Protein AF-0000000079065855 (afdb_homodimer)

Organism: Streptomyces microflavus (NCBI:txid1919)

Radius of gyration: 21.63 Å; Cα contacts (8 Å, |Δi|>4): 528; chains: 2; bounding box: 33×64×53 Å

Secondary structure (DSSP, 8-state):
-PEE--GGGGTTSEEE-TT--EEEEEEEEEEETTTTEEEEEEEEEEETTEEEEEEEE-TT-EE-SSEEE-SS-HHHHHTS-EE-TT----GGGHHHHHHHTT------TT---SEEE-/-PEE--GGGGTTSEEE-TT--EEEEEEEEEEETTTTEEEEEEEEEEETTEEEEEEEE-TT-EE-SSEEE-SS-HHHHHTS-EE-TT----GGGHHHHHHHTT------TT---SEEE-

Foldseek 3Di:
DDDDDDPVVQFQFFEAEPVRHTLAGWHWFKAFPVVRHTFKTWGWDDDPVDTWTWIDGLVPWDDDPRYIYGHDHSVLRNPADIDHPPDDDDQVCVVVRCVSVVHDDDQDPVNDRRIDID/DDDDDDPVVQFQFFEAEPVRHTLAGWHWFKAFPVVRHTFKTWGWDDDPVDTWTWIAGLVPWDDDPRYIYGHDHSVLRVPADIDHPPDDDDQVCVVVRCVSVVHDDDQDPVNDRRIDID

Nearest PDB structures (foldseek):
  7vrj-assembly1_H  TM=6.748E-01  e=2.152E-04  Allochromatium tepidum
  3htr-assembly1_B  TM=7.205E-01  e=7.292E-04  Rhodopseudomonas palustris
  8onw-assembly2_C  TM=7.284E-01  e=6.861E-04  Archaeoglobus fulgidus
  3htr-assembly1_A  TM=6.948E-01  e=6.454E-04  Rhodopseudomonas palustris
  8onw-assembly2_B  TM=7.562E-01  e=9.895E-04  Archaeoglobus fulgidus

Structure (mmCIF, N/CA/C/O backbone):
data_AF-0000000079065855-model_v1
#
loop_
_entity.id
_entity.type
_entity.pdbx_description
1 polymer 'PRC-barrel domain-containing protein'
#
loop_
_atom_site.group_PDB
_atom_site.id
_atom_site.type_symbol
_atom_site.label_atom_id
_atom_site.label_alt_id
_atom_site.label_comp_id
_atom_site.label_asym_id
_atom_site.label_entity_id
_atom_site.label_seq_id
_atom_site.pdbx_PDB_ins_code
_atom_site.Cartn_x
_atom_site.Cartn_y
_atom_site.Cartn_z
_atom_site.occupancy
_atom_site.B_iso_or_equiv
_atom_site.auth_seq_id
_atom_site.auth_comp_id
_atom_site.auth_asym_id
_atom_site.auth_atom_id
_atom_site.pdbx_PDB_model_num
ATOM 1 N N . MET A 1 1 ? 2.889 11.039 -6.297 1 76.5 1 MET A N 1
ATOM 2 C CA . MET A 1 1 ? 2.152 9.797 -6.094 1 76.5 1 MET A CA 1
ATOM 3 C C . MET A 1 1 ? 2.787 8.969 -4.98 1 76.5 1 MET A C 1
ATOM 5 O O . MET A 1 1 ? 4.004 9 -4.793 1 76.5 1 MET A O 1
ATOM 9 N N . ILE A 1 2 ? 1.95 8.453 -3.922 1 88.62 2 ILE A N 1
ATOM 10 C CA . ILE A 1 2 ? 2.393 7.594 -2.828 1 88.62 2 ILE A CA 1
ATOM 11 C C . ILE A 1 2 ? 2.67 6.188 -3.354 1 88.62 2 ILE A C 1
ATOM 13 O O . ILE A 1 2 ? 1.854 5.621 -4.086 1 88.62 2 ILE A O 1
ATOM 17 N N . GLU A 1 3 ? 3.848 5.734 -3.07 1 93.75 3 GLU A N 1
ATOM 18 C CA . GLU A 1 3 ? 4.273 4.434 -3.572 1 93.75 3 GLU A CA 1
ATOM 19 C C . GLU A 1 3 ? 3.936 3.322 -2.582 1 93.75 3 GLU A C 1
ATOM 21 O O . GLU A 1 3 ? 3.746 3.582 -1.392 1 93.75 3 GLU A O 1
ATOM 26 N N . SER A 1 4 ? 3.867 2.182 -3.109 1 96.19 4 SER A N 1
ATOM 27 C CA . SER A 1 4 ? 3.715 1.007 -2.258 1 96.19 4 SER A CA 1
ATOM 28 C C . SER A 1 4 ? 5.059 0.325 -2.012 1 96.19 4 SER A C 1
ATOM 30 O O . SER A 1 4 ? 5.934 0.332 -2.881 1 96.19 4 SER A O 1
ATOM 32 N N . ALA A 1 5 ? 5.18 -0.215 -0.79 1 97.12 5 ALA A N 1
ATOM 33 C CA . ALA A 1 5 ? 6.309 -1.095 -0.504 1 97.12 5 ALA A CA 1
ATOM 34 C C . ALA A 1 5 ? 6.211 -2.393 -1.302 1 97.12 5 ALA A C 1
ATOM 36 O O . ALA A 1 5 ? 5.301 -2.559 -2.117 1 97.12 5 ALA A O 1
ATOM 37 N N . ASP A 1 6 ? 7.273 -3.266 -1.154 1 96.25 6 ASP A N 1
ATOM 38 C CA . ASP A 1 6 ? 7.301 -4.562 -1.826 1 96.25 6 ASP A CA 1
ATOM 39 C C . ASP A 1 6 ? 6.051 -5.375 -1.497 1 96.25 6 ASP A C 1
ATOM 41 O O . ASP A 1 6 ? 5.711 -5.559 -0.326 1 96.25 6 ASP A O 1
ATOM 45 N N . ILE A 1 7 ? 5.391 -5.848 -2.537 1 97.69 7 ILE A N 1
ATOM 46 C CA . ILE A 1 7 ? 4.121 -6.559 -2.414 1 97.69 7 ILE A CA 1
ATOM 47 C C . ILE A 1 7 ? 4.293 -7.762 -1.491 1 97.69 7 ILE A C 1
ATOM 49 O O . ILE A 1 7 ? 3.322 -8.242 -0.899 1 97.69 7 ILE A O 1
ATOM 53 N N . ARG A 1 8 ? 5.484 -8.32 -1.289 1 97.38 8 ARG A N 1
ATOM 54 C CA . ARG A 1 8 ? 5.746 -9.461 -0.426 1 97.38 8 ARG A CA 1
ATOM 55 C C . ARG A 1 8 ? 5.445 -9.133 1.031 1 97.38 8 ARG A C 1
ATOM 57 O O . ARG A 1 8 ? 5.215 -10.031 1.844 1 97.38 8 ARG A O 1
ATOM 64 N N . GLU A 1 9 ? 5.434 -7.859 1.35 1 98 9 GLU A N 1
ATOM 65 C CA . GLU A 1 9 ? 5.102 -7.441 2.709 1 98 9 GLU A CA 1
ATOM 66 C C . GLU A 1 9 ? 3.635 -7.711 3.029 1 98 9 GLU A C 1
ATOM 68 O O . GLU A 1 9 ? 3.232 -7.688 4.195 1 98 9 GLU A O 1
ATOM 73 N N . TRP A 1 10 ? 2.83 -7.984 2.035 1 98.5 10 TRP A N 1
ATOM 74 C CA . TRP A 1 10 ? 1.407 -8.234 2.24 1 98.5 10 TRP A CA 1
ATOM 75 C C . TRP A 1 10 ? 1.136 -9.734 2.393 1 98.5 10 TRP A C 1
ATOM 77 O O . TRP A 1 10 ? -0.019 -10.164 2.377 1 98.5 10 TRP A O 1
ATOM 87 N N . ARG A 1 11 ? 2.189 -10.562 2.516 1 98.19 11 ARG A N 1
ATOM 88 C CA . ARG A 1 11 ? 1.967 -11.992 2.736 1 98.19 11 ARG A CA 1
ATOM 89 C C . ARG A 1 11 ? 0.971 -12.219 3.869 1 98.19 11 ARG A C 1
ATOM 91 O O . ARG A 1 11 ? 1.028 -11.547 4.898 1 98.19 11 ARG A O 1
ATOM 98 N N . THR A 1 12 ? 0.046 -13.141 3.631 1 98.06 12 THR A N 1
ATOM 99 C CA . THR A 1 12 ? -0.985 -13.602 4.555 1 98.06 12 THR A CA 1
ATOM 100 C C . THR A 1 12 ? -2.17 -12.641 4.566 1 98.06 12 THR A C 1
ATOM 102 O O . THR A 1 12 ? -3.213 -12.938 5.152 1 98.06 12 THR A O 1
ATOM 105 N N . ARG A 1 13 ? -2.086 -11.406 3.939 1 98.62 13 ARG A N 1
ATOM 106 C CA . ARG A 1 13 ? -3.217 -10.484 3.834 1 98.62 13 ARG A CA 1
ATOM 107 C C . ARG A 1 13 ? -4.227 -10.977 2.803 1 98.62 13 ARG A C 1
ATOM 109 O O . ARG A 1 13 ? -3.914 -11.844 1.985 1 98.62 13 ARG A O 1
ATOM 116 N N . ASP A 1 14 ? -5.406 -10.438 2.895 1 98.88 14 ASP A N 1
ATOM 117 C CA . ASP A 1 14 ? -6.484 -10.836 1.993 1 98.88 14 ASP A CA 1
ATOM 118 C C . ASP A 1 14 ? -6.191 -10.398 0.56 1 98.88 14 ASP A C 1
ATOM 120 O O . ASP A 1 14 ? -5.762 -9.266 0.325 1 98.88 14 ASP A O 1
ATOM 124 N N . VAL A 1 15 ? -6.367 -11.297 -0.323 1 98.94 15 VAL A N 1
ATOM 125 C CA . VAL A 1 15 ? -6.48 -10.961 -1.737 1 98.94 15 VAL A CA 1
ATOM 126 C C . VAL A 1 15 ? -7.957 -10.875 -2.131 1 98.94 15 VAL A C 1
ATOM 128 O O . VAL A 1 15 ? -8.734 -11.781 -1.832 1 98.94 15 VAL A O 1
ATOM 131 N N . VAL A 1 16 ? -8.344 -9.781 -2.752 1 98.94 16 VAL A N 1
ATOM 132 C CA . VAL A 1 16 ? -9.758 -9.57 -3.076 1 98.94 16 VAL A CA 1
ATOM 133 C C . VAL A 1 16 ? -9.898 -9.25 -4.562 1 98.94 16 VAL A C 1
ATOM 135 O O . VAL A 1 16 ? -8.953 -8.789 -5.199 1 98.94 16 VAL A O 1
ATOM 138 N N . ASP A 1 17 ? -11.016 -9.523 -5.062 1 98.88 17 ASP A N 1
ATOM 139 C CA . ASP A 1 17 ? -11.297 -9.211 -6.461 1 98.88 17 ASP A CA 1
ATOM 140 C C . ASP A 1 17 ? -11.797 -7.777 -6.613 1 98.88 17 ASP A C 1
ATOM 142 O O . ASP A 1 17 ? -11.836 -7.023 -5.641 1 98.88 17 ASP A O 1
ATOM 146 N N . PRO A 1 18 ? -12.125 -7.305 -7.82 1 98.56 18 PRO A N 1
ATOM 147 C CA . PRO A 1 18 ? -12.469 -5.898 -8.031 1 98.56 18 PRO A CA 1
ATOM 148 C C . PRO A 1 18 ? -13.695 -5.465 -7.242 1 98.56 18 PRO A C 1
ATOM 150 O O . PRO A 1 18 ? -13.836 -4.285 -6.902 1 98.56 18 PRO A O 1
ATOM 153 N N . ASP A 1 19 ? -14.531 -6.41 -6.855 1 98.31 19 ASP A N 1
ATOM 154 C CA . ASP A 1 19 ? -15.75 -6.102 -6.113 1 98.31 19 ASP A CA 1
ATOM 155 C C . ASP A 1 19 ? -15.516 -6.211 -4.609 1 98.31 19 ASP A C 1
ATOM 157 O O . ASP A 1 19 ? -16.453 -6.062 -3.818 1 98.31 19 ASP A O 1
ATOM 161 N N . GLY A 1 20 ? -14.328 -6.461 -4.258 1 98.19 20 GLY A N 1
ATOM 162 C CA . GLY A 1 20 ? -13.992 -6.551 -2.844 1 98.19 20 GLY A CA 1
ATOM 163 C C . GLY A 1 20 ? -14.281 -7.918 -2.25 1 98.19 20 GLY A C 1
ATOM 164 O O . GLY A 1 20 ? -14.203 -8.102 -1.033 1 98.19 20 GLY A O 1
ATOM 165 N N . ARG A 1 21 ? -14.648 -8.891 -3.084 1 98.75 21 ARG A N 1
ATOM 166 C CA . ARG A 1 21 ? -14.891 -10.25 -2.602 1 98.75 21 ARG A CA 1
ATOM 167 C C . ARG A 1 21 ? -13.578 -10.977 -2.352 1 98.75 21 ARG A C 1
ATOM 169 O O . ARG A 1 21 ? -12.703 -11 -3.217 1 98.75 21 ARG A O 1
ATOM 176 N N . ARG A 1 22 ? -13.516 -11.641 -1.194 1 98.81 22 ARG A N 1
ATOM 177 C CA . ARG A 1 22 ? -12.289 -12.312 -0.778 1 98.81 22 ARG A CA 1
ATOM 178 C C . ARG A 1 22 ? -12.047 -13.57 -1.607 1 98.81 22 ARG A C 1
ATOM 180 O O . ARG A 1 22 ? -12.914 -14.438 -1.701 1 98.81 22 ARG A O 1
ATOM 187 N N . ILE A 1 23 ? -10.875 -13.633 -2.203 1 98.88 23 ILE A N 1
ATOM 188 C CA . ILE A 1 23 ? -10.398 -14.828 -2.904 1 98.88 23 ILE A CA 1
ATOM 189 C C . ILE A 1 23 ? -9.688 -15.75 -1.924 1 98.88 23 ILE A C 1
ATOM 191 O O . ILE A 1 23 ? -9.938 -16.969 -1.911 1 98.88 23 ILE A O 1
ATOM 195 N N . GLY A 1 24 ? -8.836 -15.25 -1.148 1 98.81 24 GLY A N 1
ATOM 196 C CA . GLY A 1 24 ? -8.016 -15.953 -0.174 1 98.81 24 GLY A CA 1
ATOM 197 C C . GLY A 1 24 ? -6.91 -15.086 0.408 1 98.81 24 GLY A C 1
ATOM 198 O O . GLY A 1 24 ? -7.059 -13.859 0.499 1 98.81 24 GLY A O 1
ATOM 199 N N . SER A 1 25 ? -5.797 -15.727 0.848 1 98.62 25 SER A N 1
ATOM 200 C CA . SER A 1 25 ? -4.684 -14.984 1.434 1 98.62 25 SER A CA 1
ATOM 201 C C . SER A 1 25 ? -3.439 -15.062 0.555 1 98.62 25 SER A C 1
ATOM 203 O O . SER A 1 25 ? -3.148 -16.125 -0.019 1 98.62 25 SER A O 1
ATOM 205 N N . LEU A 1 26 ? -2.756 -13.953 0.506 1 98.75 26 LEU A N 1
ATOM 206 C CA . LEU A 1 26 ? -1.521 -13.922 -0.268 1 98.75 26 LEU A CA 1
ATOM 207 C C . LEU A 1 26 ? -0.496 -14.891 0.307 1 98.75 26 LEU A C 1
ATOM 209 O O . LEU A 1 26 ? -0.205 -14.859 1.505 1 98.75 26 LEU A O 1
ATOM 213 N N . GLU A 1 27 ? 0.025 -15.75 -0.524 1 98.31 27 GLU A N 1
ATOM 214 C CA . GLU A 1 27 ? 0.993 -16.734 -0.062 1 98.31 27 GLU A CA 1
ATOM 215 C C . GLU A 1 27 ? 2.391 -16.438 -0.591 1 98.31 27 GLU A C 1
ATOM 217 O O . GLU A 1 27 ? 3.342 -16.312 0.185 1 98.31 27 GLU A O 1
ATOM 222 N N . SER A 1 28 ? 2.574 -16.328 -1.897 1 98 28 SER A N 1
ATOM 223 C CA . SER A 1 28 ? 3.873 -16.078 -2.52 1 98 28 SER A CA 1
ATOM 224 C C . SER A 1 28 ? 3.746 -15.164 -3.727 1 98 28 SER A C 1
ATOM 226 O O . SER A 1 28 ? 2.645 -14.945 -4.238 1 98 28 SER A O 1
ATOM 228 N N . VAL A 1 29 ? 4.859 -14.555 -4.105 1 98.19 29 VAL A N 1
ATOM 229 C CA . VAL A 1 29 ? 4.941 -13.703 -5.285 1 98.19 29 VAL A CA 1
ATOM 230 C C . VAL A 1 29 ? 5.934 -14.297 -6.285 1 98.19 29 VAL A C 1
ATOM 232 O O . VAL A 1 29 ? 7.023 -14.727 -5.906 1 98.19 29 VAL A O 1
ATOM 235 N N . TYR A 1 30 ? 5.48 -14.461 -7.473 1 97.31 30 TYR A N 1
ATOM 236 C CA . TYR A 1 30 ? 6.34 -14.844 -8.586 1 97.31 30 TYR A CA 1
ATOM 237 C C . TYR A 1 30 ? 6.766 -13.625 -9.391 1 97.31 30 TYR A C 1
ATOM 239 O O . TYR A 1 30 ? 5.922 -12.828 -9.82 1 97.31 30 TYR A O 1
ATOM 247 N N . VAL A 1 31 ? 8.086 -13.523 -9.547 1 96.38 31 VAL A N 1
ATOM 248 C CA . VAL A 1 31 ? 8.602 -12.375 -10.289 1 96.38 31 VAL A CA 1
ATOM 249 C C . VAL A 1 31 ? 8.984 -12.82 -11.703 1 96.38 31 VAL A C 1
ATOM 251 O O . VAL A 1 31 ? 9.336 -13.977 -11.93 1 96.38 31 VAL A O 1
ATOM 254 N N . ASP A 1 32 ? 8.812 -11.906 -12.664 1 93.31 32 ASP A N 1
ATOM 255 C CA . ASP A 1 32 ? 9.383 -12.078 -14 1 93.31 32 ASP A CA 1
ATOM 256 C C . ASP A 1 32 ? 10.906 -12.008 -13.953 1 93.31 32 ASP A C 1
ATOM 258 O O . ASP A 1 32 ? 11.477 -10.984 -13.57 1 93.31 32 ASP A O 1
ATOM 262 N N . THR A 1 33 ? 11.539 -13.117 -14.32 1 90.62 33 THR A N 1
ATOM 263 C CA . THR A 1 33 ? 12.977 -13.219 -14.133 1 90.62 33 THR A CA 1
ATOM 264 C C . THR A 1 33 ? 13.711 -12.203 -15.016 1 90.62 33 THR A C 1
ATOM 266 O O . THR A 1 33 ? 14.844 -11.82 -14.711 1 90.62 33 THR A O 1
ATOM 269 N N . ALA A 1 34 ? 13.078 -11.719 -16.094 1 87.81 34 ALA A N 1
ATOM 270 C CA . ALA A 1 34 ? 13.703 -10.75 -17 1 87.81 34 ALA A CA 1
ATOM 271 C C . ALA A 1 34 ? 13.656 -9.344 -16.422 1 87.81 34 ALA A C 1
ATOM 273 O O . ALA A 1 34 ? 14.586 -8.555 -16.609 1 87.81 34 ALA A O 1
ATOM 274 N N . THR A 1 35 ? 12.586 -8.992 -15.727 1 90.12 35 THR A N 1
ATOM 275 C CA . THR A 1 35 ? 12.391 -7.621 -15.273 1 90.12 35 THR A CA 1
ATOM 276 C C . THR A 1 35 ? 12.539 -7.527 -13.75 1 90.12 35 THR A C 1
ATOM 278 O O . THR A 1 35 ? 12.688 -6.434 -13.203 1 90.12 35 THR A O 1
ATOM 281 N N . ASP A 1 36 ? 12.469 -8.688 -13.078 1 92.06 36 ASP A N 1
ATOM 282 C CA . ASP A 1 36 ? 12.492 -8.781 -11.625 1 92.06 36 ASP A CA 1
ATOM 283 C C . ASP A 1 36 ? 11.281 -8.078 -11.016 1 92.06 36 ASP A C 1
ATOM 285 O O . ASP A 1 36 ? 11.336 -7.617 -9.875 1 92.06 36 ASP A O 1
ATOM 289 N N . GLN A 1 37 ? 10.234 -7.902 -11.82 1 94.81 37 GLN A N 1
ATOM 290 C CA . GLN A 1 37 ? 8.984 -7.309 -11.359 1 94.81 37 GLN A CA 1
ATOM 291 C C . GLN A 1 37 ? 7.969 -8.383 -11 1 94.81 37 GLN A C 1
ATOM 293 O O . GLN A 1 37 ? 7.91 -9.438 -11.641 1 94.81 37 GLN A O 1
ATOM 298 N N . PRO A 1 38 ? 7.152 -8.109 -9.969 1 97.19 38 PRO A N 1
ATOM 299 C CA . PRO A 1 38 ? 6.086 -9.062 -9.641 1 97.19 38 PRO A CA 1
ATOM 300 C C . PRO A 1 38 ? 5.148 -9.328 -10.82 1 97.19 38 PRO A C 1
ATOM 302 O O . PRO A 1 38 ? 4.668 -8.383 -11.453 1 97.19 38 PRO A O 1
ATOM 305 N N . ALA A 1 39 ? 4.953 -10.555 -11.062 1 97 39 ALA A N 1
ATOM 306 C CA . ALA A 1 39 ? 4.109 -10.922 -12.195 1 97 39 ALA A CA 1
ATOM 307 C C . ALA A 1 39 ? 2.842 -11.633 -11.727 1 97 39 ALA A C 1
ATOM 309 O O . ALA A 1 39 ? 1.734 -11.258 -12.117 1 97 39 ALA A O 1
ATOM 310 N N . PHE A 1 40 ? 2.998 -12.625 -10.859 1 98.19 40 PHE A N 1
ATOM 311 C CA . PHE A 1 40 ? 1.878 -13.391 -10.328 1 98.19 40 PHE A CA 1
ATOM 312 C C . PHE A 1 40 ? 1.977 -13.508 -8.812 1 98.19 40 PHE A C 1
ATOM 314 O O . PHE A 1 40 ? 3.068 -13.414 -8.25 1 98.19 40 PHE A O 1
ATOM 321 N N . ALA A 1 41 ? 0.851 -13.727 -8.203 1 98.62 41 ALA A N 1
ATOM 322 C CA . ALA A 1 41 ? 0.776 -14.18 -6.816 1 98.62 41 ALA A CA 1
ATOM 323 C C . ALA A 1 41 ? 0.125 -15.555 -6.719 1 98.62 41 ALA A C 1
ATOM 325 O O . ALA A 1 41 ? -0.64 -15.953 -7.602 1 98.62 41 ALA A O 1
ATOM 326 N N . THR A 1 42 ? 0.479 -16.266 -5.719 1 98.69 42 THR A N 1
ATOM 327 C CA . THR A 1 42 ? -0.369 -17.359 -5.285 1 98.69 42 THR A CA 1
ATOM 328 C C . THR A 1 42 ? -1.219 -16.953 -4.086 1 98.69 42 THR A C 1
ATOM 330 O O . THR A 1 42 ? -0.749 -16.234 -3.201 1 98.69 42 THR A O 1
ATOM 333 N N . VAL A 1 43 ? -2.381 -17.469 -4.148 1 98.81 43 VAL A N 1
ATOM 334 C CA . VAL A 1 43 ? -3.385 -17.188 -3.125 1 98.81 43 VAL A CA 1
ATOM 335 C C . VAL A 1 43 ? -3.846 -18.5 -2.484 1 98.81 43 VAL A C 1
ATOM 337 O O . VAL A 1 43 ? -4.227 -19.438 -3.184 1 98.81 43 VAL A O 1
ATOM 340 N N . THR A 1 44 ? -3.791 -18.609 -1.207 1 98.56 44 THR A N 1
ATOM 341 C CA . THR A 1 44 ? -4.285 -19.781 -0.49 1 98.56 44 THR A CA 1
ATOM 342 C C . THR A 1 44 ? -5.809 -19.781 -0.448 1 98.56 44 THR A C 1
ATOM 344 O O . THR A 1 44 ? -6.422 -18.875 0.106 1 98.56 44 THR A O 1
ATOM 347 N N . VAL A 1 45 ? -6.344 -20.734 -1.062 1 98.5 45 VAL A N 1
ATOM 348 C CA . VAL A 1 45 ? -7.797 -20.875 -1.05 1 98.5 45 VAL A CA 1
ATOM 349 C C . VAL A 1 45 ? -8.172 -22.25 -0.482 1 98.5 45 VAL A C 1
ATOM 351 O O . VAL A 1 45 ? -7.422 -23.219 -0.635 1 98.5 45 VAL A O 1
ATOM 354 N N . GLY A 1 46 ? -9.398 -22.266 0.139 1 95.88 46 GLY A N 1
ATOM 355 C CA . GLY A 1 46 ? -9.891 -23.531 0.646 1 95.88 46 GLY A CA 1
ATOM 356 C C . GLY A 1 46 ? -9.977 -23.578 2.16 1 95.88 46 GLY A C 1
ATOM 357 O O . GLY A 1 46 ? -9.875 -22.547 2.826 1 95.88 46 GLY A O 1
ATOM 358 N N . LEU A 1 47 ? -10.211 -24.688 2.688 1 93.19 47 LEU A N 1
ATOM 359 C CA . LEU A 1 47 ? -10.344 -24.922 4.121 1 93.19 47 LEU A CA 1
ATOM 360 C C . LEU A 1 47 ? -8.977 -25.156 4.762 1 93.19 47 LEU A C 1
ATOM 362 O O . LEU A 1 47 ? -8.023 -25.547 4.078 1 93.19 47 LEU A O 1
ATOM 366 N N . PRO A 1 48 ? -8.867 -24.891 6.035 1 89.12 48 PRO A N 1
ATOM 367 C CA . PRO A 1 48 ? -7.59 -25.078 6.73 1 89.12 48 PRO A CA 1
ATOM 368 C C . PRO A 1 48 ? -7.008 -26.469 6.527 1 89.12 48 PRO A C 1
ATOM 370 O O . PRO A 1 48 ? -5.789 -26.625 6.395 1 89.12 48 PRO A O 1
ATOM 373 N N . THR A 1 49 ? -7.863 -27.438 6.375 1 91.12 49 THR A N 1
ATOM 374 C CA . THR A 1 49 ? -7.383 -28.812 6.254 1 91.12 49 THR A CA 1
ATOM 375 C C . THR A 1 49 ? -7.285 -29.219 4.789 1 91.12 49 THR A C 1
ATOM 377 O O . THR A 1 49 ? -6.699 -30.25 4.465 1 91.12 49 THR A O 1
ATOM 380 N N . ARG A 1 50 ? -7.859 -28.5 3.916 1 93.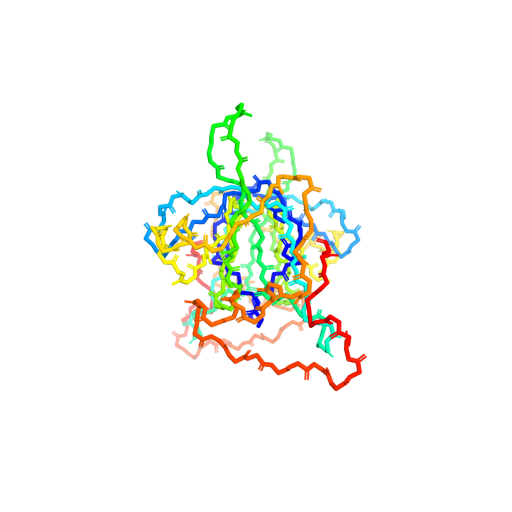69 50 ARG A N 1
ATOM 381 C CA . ARG A 1 50 ? -7.832 -28.75 2.48 1 93.69 50 ARG A CA 1
ATOM 382 C C . ARG A 1 50 ? -7.707 -27.438 1.698 1 93.69 50 ARG A C 1
ATOM 384 O O . ARG A 1 50 ? -8.711 -26.812 1.37 1 93.69 50 ARG A O 1
ATOM 391 N N . HIS A 1 51 ? -6.477 -27.062 1.442 1 96.06 51 HIS A N 1
ATOM 392 C CA . HIS A 1 51 ? -6.262 -25.797 0.739 1 96.06 51 HIS A CA 1
ATOM 393 C C . HIS A 1 51 ? -5.281 -25.969 -0.417 1 96.06 51 HIS A C 1
ATOM 395 O O . HIS A 1 51 ? -4.586 -26.984 -0.499 1 96.06 51 HIS A O 1
ATOM 401 N N . ARG A 1 52 ? -5.43 -25.125 -1.316 1 97.75 52 ARG A N 1
ATOM 402 C CA . ARG A 1 52 ? -4.574 -25.062 -2.496 1 97.75 52 ARG A CA 1
ATOM 403 C C . ARG A 1 52 ? -4.129 -23.641 -2.783 1 97.75 52 ARG A C 1
ATOM 405 O O . ARG A 1 52 ? -4.648 -22.688 -2.189 1 97.75 52 ARG A O 1
ATOM 412 N N . LEU A 1 53 ? -3.119 -23.578 -3.639 1 98.38 53 LEU A N 1
ATOM 413 C CA . LEU A 1 53 ? -2.645 -22.281 -4.098 1 98.38 53 LEU A CA 1
ATOM 414 C C . LEU A 1 53 ? -3.113 -22 -5.523 1 98.38 53 LEU A C 1
ATOM 416 O O . LEU A 1 53 ? -2.84 -22.797 -6.434 1 98.38 53 LEU A O 1
ATOM 420 N N . VAL A 1 54 ? -3.848 -20.906 -5.66 1 98.69 54 VAL A N 1
ATOM 421 C CA . VAL A 1 54 ? -4.262 -20.484 -6.992 1 98.69 54 VAL A CA 1
ATOM 422 C C . VAL A 1 54 ? -3.457 -19.266 -7.422 1 98.69 54 VAL A C 1
ATOM 424 O O . VAL A 1 54 ? -3.018 -18.469 -6.578 1 98.69 54 VAL A O 1
ATOM 427 N N . PHE A 1 55 ? -3.307 -19.188 -8.75 1 98.75 55 PHE A N 1
ATOM 428 C CA . PHE A 1 55 ? -2.498 -18.094 -9.297 1 98.75 55 PHE A CA 1
ATOM 429 C C . PHE A 1 55 ? -3.377 -16.922 -9.711 1 98.75 55 PHE A C 1
ATOM 431 O O . PHE A 1 55 ? -4.48 -17.125 -10.227 1 98.75 55 PHE A O 1
ATOM 438 N N . VAL A 1 56 ? -2.838 -15.734 -9.555 1 98.81 56 VAL A N 1
ATOM 439 C CA . VAL A 1 56 ? -3.508 -14.547 -10.07 1 98.81 56 VAL A CA 1
ATOM 440 C C . VAL A 1 56 ? -2.471 -13.539 -10.555 1 98.81 56 VAL A C 1
ATOM 442 O O . VAL A 1 56 ? -1.467 -13.297 -9.875 1 98.81 56 VAL A O 1
ATOM 445 N N . PRO A 1 57 ? -2.652 -12.93 -11.758 1 98.44 57 PRO A N 1
ATOM 446 C CA . PRO A 1 57 ? -1.755 -11.867 -12.203 1 98.44 57 PRO A CA 1
ATOM 447 C C . PRO A 1 57 ? -1.774 -10.648 -11.281 1 98.44 57 PRO A C 1
ATOM 449 O O . PRO A 1 57 ? -2.824 -10.297 -10.742 1 98.44 57 PRO A O 1
ATOM 452 N N . LEU A 1 58 ? -0.643 -10.023 -11.18 1 98.31 58 LEU A N 1
ATOM 453 C CA . LEU A 1 58 ? -0.528 -8.867 -10.305 1 98.31 58 LEU A CA 1
ATOM 454 C C . LEU A 1 58 ? -0.591 -7.57 -11.109 1 98.31 58 LEU A C 1
ATOM 456 O O . LEU A 1 58 ? -0.557 -6.477 -10.531 1 98.31 58 LEU A O 1
ATOM 460 N N . ALA A 1 59 ? -0.683 -7.766 -12.438 1 95.94 59 ALA A N 1
ATOM 461 C CA . ALA A 1 59 ? -0.908 -6.574 -13.25 1 95.94 59 ALA A CA 1
ATOM 462 C C . ALA A 1 59 ? -2.135 -5.809 -12.773 1 95.94 59 ALA A C 1
ATOM 464 O O . ALA A 1 59 ? -3.191 -6.398 -12.531 1 95.94 59 ALA A O 1
ATOM 465 N N . GLU A 1 60 ? -2.045 -4.516 -12.492 1 96.44 60 GLU A N 1
ATOM 466 C CA . GLU A 1 60 ? -3.119 -3.605 -12.109 1 96.44 60 GLU A CA 1
ATOM 467 C C . GLU A 1 60 ? -3.57 -3.857 -10.672 1 96.44 60 GLU A C 1
ATOM 469 O O . GLU A 1 60 ? -4.684 -3.486 -10.289 1 96.44 60 GLU A O 1
ATOM 474 N N . ALA A 1 61 ? -2.807 -4.559 -9.945 1 97.94 61 ALA A N 1
ATOM 475 C CA . ALA A 1 61 ? -3.145 -4.762 -8.539 1 97.94 61 ALA A CA 1
ATOM 476 C C . ALA A 1 61 ? -3.049 -3.457 -7.758 1 97.94 61 ALA A C 1
ATOM 478 O O . ALA A 1 61 ? -2.205 -2.607 -8.055 1 97.94 61 ALA A O 1
ATOM 479 N N . VAL A 1 62 ? -3.867 -3.285 -6.742 1 98.19 62 VAL A N 1
ATOM 480 C CA . VAL A 1 62 ? -3.885 -2.17 -5.801 1 98.19 62 VAL A CA 1
ATOM 481 C C . VAL A 1 62 ? -3.766 -2.697 -4.371 1 98.19 62 VAL A C 1
ATOM 483 O O . VAL A 1 62 ? -4.48 -3.627 -3.984 1 98.19 62 VAL A O 1
ATOM 486 N N . VAL A 1 63 ? -2.842 -2.113 -3.596 1 98.38 63 VAL A N 1
ATOM 487 C CA . VAL A 1 63 ? -2.691 -2.588 -2.225 1 98.38 63 VAL A CA 1
ATOM 488 C C . VAL A 1 63 ? -3.301 -1.577 -1.256 1 98.38 63 VAL A C 1
ATOM 490 O O . VAL A 1 63 ? -3.17 -0.366 -1.449 1 98.38 63 VAL A O 1
ATOM 493 N N . GLY A 1 64 ? -4.062 -2.027 -0.371 1 98.44 64 GLY A N 1
ATOM 494 C CA . GLY A 1 64 ? -4.434 -1.33 0.851 1 98.44 64 GLY A CA 1
ATOM 495 C C . GLY A 1 64 ? -3.752 -1.89 2.086 1 98.44 64 GLY A C 1
ATOM 496 O O . GLY A 1 64 ? -2.934 -2.807 1.989 1 98.44 64 GLY A O 1
ATOM 497 N N . PRO A 1 65 ? -4.07 -1.33 3.254 1 98.06 65 PRO A N 1
ATOM 498 C CA . PRO A 1 65 ? -3.385 -1.801 4.457 1 98.06 65 PRO A CA 1
ATOM 499 C C . PRO A 1 65 ? -3.631 -3.281 4.738 1 98.06 65 PRO A C 1
ATOM 501 O O . PRO A 1 65 ? -2.719 -3.994 5.164 1 98.06 65 PRO A O 1
ATOM 504 N N . ASP A 1 66 ? -4.875 -3.756 4.379 1 98.19 66 ASP A N 1
ATOM 505 C CA . ASP A 1 66 ? -5.23 -5.098 4.836 1 98.19 66 ASP A CA 1
ATOM 506 C C . ASP A 1 66 ? -5.531 -6.02 3.658 1 98.19 66 ASP A C 1
ATOM 508 O O . ASP A 1 66 ? -6.023 -7.133 3.846 1 98.19 66 ASP A O 1
ATOM 512 N N . TYR A 1 67 ? -5.23 -5.477 2.461 1 98.75 67 TYR A N 1
ATOM 513 C CA . TYR A 1 67 ? -5.641 -6.297 1.327 1 98.75 67 TYR A CA 1
ATOM 514 C C . TYR A 1 67 ? -4.77 -6.02 0.108 1 98.75 67 TYR A C 1
ATOM 516 O O . TYR A 1 67 ? -4.09 -4.992 0.045 1 98.75 67 TYR A O 1
ATOM 524 N N . VAL A 1 68 ? -4.762 -6.941 -0.808 1 98.88 68 VAL A N 1
ATOM 525 C CA . VAL A 1 68 ? -4.316 -6.812 -2.191 1 98.88 68 VAL A CA 1
ATOM 526 C C . VAL A 1 68 ? -5.5 -7 -3.137 1 98.88 68 VAL A C 1
ATOM 528 O O . VAL A 1 68 ? -6.078 -8.086 -3.209 1 98.88 68 VAL A O 1
ATOM 531 N N . LYS A 1 69 ? -5.871 -6 -3.855 1 98.88 69 LYS A N 1
ATOM 532 C CA . LYS A 1 69 ? -6.957 -6.082 -4.828 1 98.88 69 LYS A CA 1
ATOM 533 C C . LYS A 1 69 ? -6.418 -6.379 -6.227 1 98.88 69 LYS A C 1
ATOM 535 O O . LYS A 1 69 ? -5.559 -5.656 -6.734 1 98.88 69 LYS A O 1
ATOM 540 N N . VAL A 1 70 ? -6.887 -7.422 -6.793 1 98.81 70 VAL A N 1
ATOM 541 C CA . VAL A 1 70 ? -6.434 -7.816 -8.117 1 98.81 70 VAL A CA 1
ATOM 542 C C . VAL A 1 70 ? -7.516 -7.512 -9.148 1 98.81 70 VAL A C 1
ATOM 544 O O . VAL A 1 70 ? -8.656 -7.207 -8.789 1 98.81 70 VAL A O 1
ATOM 547 N N . ALA A 1 71 ? -7.184 -7.613 -10.398 1 98.25 71 ALA A N 1
ATOM 548 C CA . ALA A 1 71 ? -8.055 -7.156 -11.477 1 98.25 71 ALA A CA 1
ATOM 549 C C . ALA A 1 71 ? -8.984 -8.273 -11.945 1 98.25 71 ALA A C 1
ATOM 551 O O . ALA A 1 71 ? -9.883 -8.047 -12.758 1 98.25 71 ALA A O 1
ATOM 552 N N . HIS A 1 72 ? -8.797 -9.5 -11.422 1 98.62 72 HIS A N 1
ATOM 553 C CA . HIS A 1 72 ? -9.539 -10.664 -11.898 1 98.62 72 HIS A CA 1
ATOM 554 C C . HIS A 1 72 ? -10.617 -11.086 -10.906 1 98.62 72 HIS A C 1
ATOM 556 O O . HIS A 1 72 ? -10.398 -11.055 -9.695 1 98.62 72 HIS A O 1
ATOM 562 N N . ASP A 1 73 ? -11.664 -11.555 -11.461 1 98.44 73 ASP A N 1
ATOM 563 C CA . ASP A 1 73 ? -12.805 -11.992 -10.664 1 98.44 73 ASP A CA 1
ATOM 564 C C . ASP A 1 73 ? -12.445 -13.211 -9.812 1 98.44 73 ASP A C 1
ATOM 566 O O . ASP A 1 73 ? -11.711 -14.094 -10.266 1 98.44 73 ASP A O 1
ATOM 570 N N . ARG A 1 74 ? -13.062 -13.227 -8.641 1 98.69 74 ARG A N 1
ATOM 571 C CA . ARG A 1 74 ? -12.836 -14.297 -7.668 1 98.69 74 ARG A CA 1
ATOM 572 C C . ARG A 1 74 ? -13.039 -15.664 -8.305 1 98.69 74 ARG A C 1
ATOM 574 O O . ARG A 1 74 ? -12.195 -16.547 -8.164 1 98.69 74 ARG A O 1
ATOM 581 N N . ALA A 1 75 ? -14.148 -15.836 -9.016 1 98.62 75 ALA A N 1
ATOM 582 C CA . ALA A 1 75 ? -14.469 -17.125 -9.609 1 98.62 75 ALA A CA 1
ATOM 583 C C . ALA A 1 75 ? -13.414 -17.531 -10.641 1 98.62 75 ALA A C 1
ATOM 585 O O . ALA A 1 75 ? -12.977 -18.688 -10.664 1 98.62 75 ALA A O 1
ATOM 586 N N . LYS A 1 76 ? -13.055 -16.594 -11.422 1 98.56 76 LYS A N 1
ATOM 587 C CA . LYS A 1 76 ? -12.047 -16.875 -12.438 1 98.56 76 LYS A CA 1
ATOM 588 C C . LYS A 1 76 ? -10.734 -17.312 -11.805 1 98.56 76 LYS A C 1
ATOM 590 O O . LYS A 1 76 ? -10.07 -18.234 -12.289 1 98.56 76 LYS A O 1
ATOM 595 N N . VAL A 1 77 ? -10.336 -16.641 -10.766 1 98.81 77 VAL A N 1
ATOM 596 C CA . VAL A 1 77 ? -9.078 -16.938 -10.102 1 98.81 77 VAL A CA 1
ATOM 597 C C . VAL A 1 77 ? -9.156 -18.328 -9.461 1 98.81 77 VAL A C 1
ATOM 599 O O . VAL A 1 77 ? -8.25 -19.156 -9.633 1 98.81 77 VAL A O 1
ATOM 602 N N . LYS A 1 78 ? -10.227 -18.609 -8.789 1 98.56 78 LYS A N 1
ATOM 603 C CA . LYS A 1 78 ? -10.352 -19.859 -8.055 1 98.56 78 LYS A CA 1
ATOM 604 C C . LYS A 1 78 ? -10.453 -21.047 -9.008 1 98.56 78 LYS A C 1
ATOM 606 O O . LYS A 1 78 ? -10.039 -22.156 -8.672 1 98.56 78 LYS A O 1
ATOM 611 N N . ASP A 1 79 ? -10.93 -20.781 -10.25 1 97.94 79 ASP A N 1
ATOM 612 C CA . ASP A 1 79 ? -11.102 -21.844 -11.227 1 97.94 79 ASP A CA 1
ATOM 613 C C . ASP A 1 79 ? -9.852 -22.016 -12.094 1 97.94 79 ASP A C 1
ATOM 615 O O . ASP A 1 79 ? -9.82 -22.859 -12.992 1 97.94 79 ASP A O 1
ATOM 619 N N . GLY A 1 80 ? -8.922 -21.188 -11.766 1 97.75 80 GLY A N 1
ATOM 620 C CA . GLY A 1 80 ? -7.723 -21.156 -12.594 1 97.75 80 GLY A CA 1
ATOM 621 C C . GLY A 1 80 ? -6.668 -22.156 -12.156 1 97.75 80 GLY A C 1
ATOM 622 O O . GLY A 1 80 ? -6.926 -23 -11.305 1 97.75 80 GLY A O 1
ATOM 623 N N . PRO A 1 81 ? -5.477 -22.062 -12.797 1 97.88 81 PRO A N 1
ATOM 624 C CA . PRO A 1 81 ? -4.352 -22.938 -12.453 1 97.88 81 PRO A CA 1
ATOM 625 C C . PRO A 1 81 ? -4.016 -22.891 -10.961 1 97.88 81 PRO A C 1
ATOM 627 O O . PRO A 1 81 ? -4.086 -21.828 -10.336 1 97.88 81 PRO A O 1
ATOM 630 N N . SER A 1 82 ? -3.713 -24.047 -10.391 1 97.69 82 SER A N 1
ATOM 631 C CA . SER A 1 82 ? -3.416 -24.156 -8.969 1 97.69 82 SER A CA 1
ATOM 632 C C . SER A 1 82 ? -2.326 -25.188 -8.711 1 97.69 82 SER A C 1
ATOM 634 O O . SER A 1 82 ? -2.002 -25.984 -9.594 1 97.69 82 SER A O 1
ATOM 636 N N . ILE A 1 83 ? -1.72 -25.062 -7.625 1 97.56 83 ILE A N 1
ATOM 637 C CA . ILE A 1 83 ? -0.722 -26.016 -7.16 1 97.56 83 ILE A CA 1
ATOM 638 C C . ILE A 1 83 ? -0.958 -26.328 -5.684 1 97.56 83 ILE A C 1
ATOM 640 O O . ILE A 1 83 ? -1.747 -25.656 -5.016 1 97.56 83 ILE A O 1
ATOM 644 N N . GLY A 1 84 ? -0.355 -27.422 -5.246 1 96.25 84 GLY A N 1
ATOM 645 C CA . GLY A 1 84 ? -0.37 -27.719 -3.822 1 96.25 84 GLY A CA 1
ATOM 646 C C . GLY A 1 84 ? 0.432 -26.719 -3.002 1 96.25 84 GLY A C 1
ATOM 647 O O . GLY A 1 84 ? 1.308 -26.031 -3.533 1 96.25 84 GLY A O 1
ATOM 648 N N . THR A 1 85 ? 0.172 -26.703 -1.698 1 93.88 85 THR A N 1
ATOM 649 C CA . THR A 1 85 ? 0.775 -25.703 -0.813 1 93.88 85 THR A CA 1
ATOM 650 C C . THR A 1 85 ? 2.277 -25.938 -0.685 1 93.88 85 THR A C 1
ATOM 652 O O . THR A 1 85 ? 3.023 -25.031 -0.315 1 93.88 85 THR A O 1
ATOM 655 N N . ASP A 1 86 ? 2.723 -27.125 -1.001 1 93.19 86 ASP A N 1
ATOM 656 C CA . ASP A 1 86 ? 4.145 -27.438 -0.881 1 93.19 86 ASP A CA 1
ATOM 657 C C . ASP A 1 86 ? 4.82 -27.438 -2.25 1 93.19 86 ASP A C 1
ATOM 659 O O . ASP A 1 86 ? 6.016 -27.734 -2.355 1 93.19 86 ASP A O 1
ATOM 663 N N . ASP A 1 87 ? 4.086 -27.016 -3.229 1 94.56 87 ASP A N 1
ATOM 664 C CA . ASP A 1 87 ? 4.602 -27.141 -4.59 1 94.56 87 ASP A CA 1
ATOM 665 C C . ASP A 1 87 ? 5.121 -25.797 -5.102 1 94.56 87 ASP A C 1
ATOM 667 O O . ASP A 1 87 ? 4.852 -24.75 -4.508 1 94.56 87 ASP A O 1
ATOM 671 N N . VAL A 1 88 ? 5.945 -25.953 -6.152 1 93.69 88 VAL A N 1
ATOM 672 C CA . VAL A 1 88 ? 6.379 -24.812 -6.953 1 93.69 88 VAL A CA 1
ATOM 673 C C . VAL A 1 88 ? 5.879 -24.953 -8.391 1 93.69 88 VAL A C 1
ATOM 675 O O . VAL A 1 88 ? 5.75 -26.078 -8.891 1 93.69 88 VAL A O 1
ATOM 678 N N . LEU A 1 89 ? 5.594 -23.797 -9.016 1 94.94 89 LEU A N 1
ATOM 679 C CA . LEU A 1 89 ? 5.082 -23.844 -10.375 1 94.94 89 LEU A CA 1
ATOM 680 C C . LEU A 1 89 ? 6.086 -24.5 -11.312 1 94.94 89 LEU A C 1
ATOM 682 O O . LEU A 1 89 ? 7.176 -23.969 -11.539 1 94.94 89 LEU A O 1
ATOM 686 N N . PRO A 1 90 ? 5.699 -25.688 -11.867 1 90.31 90 PRO A N 1
ATOM 687 C CA . PRO A 1 90 ? 6.602 -26.266 -12.867 1 90.31 90 PRO A CA 1
ATOM 688 C C . PRO A 1 90 ? 6.773 -25.359 -14.094 1 90.31 90 PRO A C 1
ATOM 690 O O . PRO A 1 90 ? 5.809 -24.734 -14.539 1 90.31 90 PRO A O 1
ATOM 693 N N . ALA A 1 91 ? 7.965 -25.359 -14.555 1 88.94 91 ALA A N 1
ATOM 694 C CA . ALA A 1 91 ? 8.258 -24.562 -15.742 1 88.94 91 ALA A CA 1
ATOM 695 C C . ALA A 1 91 ? 7.328 -24.922 -16.891 1 88.94 91 ALA A C 1
ATOM 697 O O . ALA A 1 91 ? 6.898 -24.047 -17.656 1 88.94 91 ALA A O 1
ATOM 698 N N . GLU A 1 92 ? 7.043 -26.156 -17.016 1 89.5 92 GLU A N 1
ATOM 699 C CA . GLU A 1 92 ? 6.242 -26.656 -18.125 1 89.5 92 GLU A CA 1
ATOM 700 C C . GLU A 1 92 ? 4.797 -26.172 -18.031 1 89.5 92 GLU A C 1
ATOM 702 O O . GLU A 1 92 ? 4.062 -26.203 -19.016 1 89.5 92 GLU A O 1
ATOM 707 N N . ASP A 1 93 ? 4.406 -25.734 -16.828 1 93.06 93 ASP A N 1
ATOM 708 C CA . ASP A 1 93 ? 3.025 -25.312 -16.625 1 93.06 93 ASP A CA 1
ATOM 709 C C . ASP A 1 93 ? 2.877 -23.812 -16.844 1 93.06 93 ASP A C 1
ATOM 711 O O . ASP A 1 93 ? 1.759 -23.297 -16.906 1 93.06 93 ASP A O 1
ATOM 715 N N . GLU A 1 94 ? 3.969 -23.078 -16.984 1 94.75 94 GLU A N 1
ATOM 716 C CA . GLU A 1 94 ? 3.93 -21.625 -17.125 1 94.75 94 GLU A CA 1
ATOM 717 C C . GLU A 1 94 ? 3.1 -21.188 -18.328 1 94.75 94 GLU A C 1
ATOM 719 O O . GLU A 1 94 ? 2.227 -20.328 -18.219 1 94.75 94 GLU A O 1
ATOM 724 N N . PRO A 1 95 ? 3.355 -21.844 -19.516 1 93.5 95 PRO A N 1
ATOM 725 C CA . PRO A 1 95 ? 2.584 -21.391 -20.688 1 93.5 95 PRO A CA 1
ATOM 726 C C . PRO A 1 95 ? 1.076 -21.484 -20.469 1 93.5 95 PRO A C 1
ATOM 728 O O . PRO A 1 95 ? 0.337 -20.562 -20.844 1 93.5 95 PRO A O 1
ATOM 731 N N . ALA A 1 96 ? 0.611 -22.516 -19.844 1 95.31 96 ALA A N 1
ATOM 732 C CA . ALA A 1 96 ? -0.813 -22.703 -19.578 1 95.31 96 ALA A CA 1
ATOM 733 C C . ALA A 1 96 ? -1.333 -21.641 -18.609 1 95.31 96 ALA A C 1
ATOM 735 O O . ALA A 1 96 ? -2.465 -21.172 -18.75 1 95.31 96 ALA A O 1
ATOM 736 N N . LEU A 1 97 ? -0.521 -21.266 -17.656 1 97.31 97 LEU A N 1
ATOM 737 C CA . LEU A 1 97 ? -0.88 -20.219 -16.703 1 97.31 97 LEU A CA 1
ATOM 738 C C . LEU A 1 97 ? -1.083 -18.891 -17.406 1 97.31 97 LEU A C 1
ATOM 740 O O . LEU A 1 97 ? -2.102 -18.219 -17.203 1 97.31 97 LEU A O 1
ATOM 744 N N . PHE A 1 98 ? -0.152 -18.531 -18.281 1 97.06 98 PHE A N 1
ATOM 745 C CA . PHE A 1 98 ? -0.24 -17.281 -19.031 1 97.06 98 PHE A CA 1
ATOM 746 C C . PHE A 1 98 ? -1.444 -17.297 -19.969 1 97.06 98 PHE A C 1
ATOM 748 O O . PHE A 1 98 ? -2.188 -16.312 -20.047 1 97.06 98 PHE A O 1
ATOM 755 N N . ALA A 1 99 ? -1.656 -18.391 -20.625 1 96.88 99 ALA A N 1
ATOM 756 C CA . ALA A 1 99 ? -2.758 -18.531 -21.578 1 96.88 99 ALA A CA 1
ATOM 757 C C . ALA A 1 99 ? -4.105 -18.375 -20.875 1 96.88 99 ALA A C 1
ATOM 759 O O . ALA A 1 99 ? -5.008 -17.703 -21.391 1 96.88 99 ALA A O 1
ATOM 760 N N . TYR A 1 100 ? -4.203 -18.938 -19.703 1 98.38 100 TYR A N 1
ATOM 761 C CA . TYR A 1 100 ? -5.457 -18.891 -18.969 1 98.38 100 TYR A CA 1
ATOM 762 C C . TYR A 1 100 ? -5.879 -17.453 -18.703 1 98.38 100 TYR A C 1
ATOM 764 O O . TYR A 1 100 ? -7.066 -17.125 -18.766 1 98.38 100 TYR A O 1
ATOM 772 N N . PHE A 1 101 ? -4.867 -16.625 -18.391 1 98.06 101 PHE A N 1
ATOM 773 C CA . PHE A 1 101 ? -5.172 -15.234 -18.047 1 98.06 101 PHE A CA 1
ATOM 774 C C . PHE A 1 101 ? -5.012 -14.328 -19.266 1 98.06 101 PHE A C 1
ATOM 776 O O . PHE A 1 101 ? -5.035 -13.102 -19.141 1 98.06 101 PHE A O 1
ATOM 783 N N . GLY A 1 102 ? -4.758 -14.867 -20.422 1 97.12 102 GLY A N 1
ATOM 784 C CA . GLY A 1 102 ? -4.668 -14.102 -21.656 1 97.12 102 GLY A CA 1
ATOM 785 C C . GLY A 1 102 ? -3.418 -13.242 -21.75 1 97.12 102 GLY A C 1
ATOM 786 O O . GLY A 1 102 ? -3.451 -12.141 -22.297 1 97.12 102 GLY A O 1
ATOM 787 N N . LEU A 1 103 ? -2.416 -13.758 -21.172 1 95.81 103 LEU A N 1
ATOM 788 C CA . LEU A 1 103 ? -1.157 -13.023 -21.141 1 95.81 103 LEU A CA 1
ATOM 789 C C . LEU A 1 103 ? -0.148 -13.625 -22.109 1 95.81 103 LEU A C 1
ATOM 791 O O . LEU A 1 103 ? -0.138 -14.836 -22.328 1 95.81 103 LEU A O 1
ATOM 795 N N . PRO A 1 104 ? 0.654 -12.742 -22.641 1 91.62 104 PRO A N 1
ATOM 796 C CA . PRO A 1 104 ? 1.698 -13.289 -23.516 1 91.62 104 PRO A CA 1
ATOM 797 C C . PRO A 1 104 ? 2.754 -14.078 -22.75 1 91.62 104 PRO A C 1
ATOM 799 O O . PRO A 1 104 ? 3.092 -13.727 -21.609 1 91.62 104 PRO A O 1
ATOM 802 N N . TYR A 1 105 ? 3.115 -15.086 -23.328 1 89.44 105 TYR A N 1
ATOM 803 C CA . TYR A 1 105 ? 4.195 -15.906 -22.797 1 89.44 105 TYR A CA 1
ATOM 804 C C . TYR A 1 105 ? 5.328 -16.047 -23.812 1 89.44 105 TYR A C 1
ATOM 806 O O . TYR A 1 105 ? 5.113 -16.516 -24.922 1 89.44 105 TYR A O 1
ATOM 814 N N . LEU A 1 106 ? 6.484 -15.484 -23.375 1 81.19 106 LEU A N 1
ATOM 815 C CA . LEU A 1 106 ? 7.648 -15.609 -24.25 1 81.19 106 LEU A CA 1
ATOM 816 C C . LEU A 1 106 ? 8.711 -16.5 -23.625 1 81.19 106 LEU A C 1
ATOM 818 O O . LEU A 1 106 ? 9.523 -16.031 -22.828 1 81.19 106 LEU A O 1
ATOM 822 N N . PRO A 1 107 ? 8.648 -17.688 -23.953 1 76.31 107 PRO A N 1
ATOM 823 C CA . PRO A 1 107 ? 9.641 -18.594 -23.375 1 76.31 107 PRO A CA 1
ATOM 824 C C . PRO A 1 107 ? 11.078 -18.203 -23.703 1 76.31 107 PRO A C 1
ATOM 826 O O . PRO A 1 107 ? 11.352 -17.719 -24.812 1 76.31 107 PRO A O 1
ATOM 829 N N . PRO A 1 108 ? 11.789 -18.062 -22.594 1 72 108 PRO A N 1
ATOM 830 C CA . PRO A 1 108 ? 13.18 -17.766 -22.922 1 72 108 PRO A CA 1
ATOM 831 C C . PRO A 1 108 ? 13.844 -18.875 -23.75 1 72 108 PRO A C 1
ATOM 833 O O . PRO A 1 108 ? 13.523 -20.047 -23.562 1 72 108 PRO A O 1
ATOM 836 N N . ALA A 1 109 ? 14.625 -18.5 -24.719 1 67.69 109 ALA A N 1
ATOM 837 C CA . ALA A 1 109 ? 15.328 -19.406 -25.609 1 67.69 109 ALA A CA 1
ATOM 838 C C . ALA A 1 109 ? 16.203 -20.391 -24.844 1 67.69 109 ALA A C 1
ATOM 840 O O . ALA A 1 109 ? 16.375 -21.531 -25.25 1 67.69 109 ALA A O 1
ATOM 841 N N . ASP A 1 110 ? 16.641 -19.969 -23.688 1 70.19 110 ASP A N 1
ATOM 842 C CA . ASP A 1 110 ? 17.641 -20.781 -22.984 1 70.19 110 ASP A CA 1
ATOM 843 C C . ASP A 1 110 ? 16.969 -21.719 -21.984 1 70.19 110 ASP A C 1
ATOM 845 O O . ASP A 1 110 ? 17.641 -22.438 -21.234 1 70.19 110 ASP A O 1
ATOM 849 N N . GLY A 1 111 ? 15.742 -21.812 -22.109 1 68.81 111 GLY A N 1
ATOM 850 C CA . GLY A 1 111 ? 15.016 -22.719 -21.219 1 68.81 111 GLY A CA 1
ATOM 851 C C . GLY A 1 111 ? 14.867 -22.172 -19.812 1 68.81 111 GLY A C 1
ATOM 852 O O . GLY A 1 111 ? 14.469 -22.906 -18.906 1 68.81 111 GLY A O 1
ATOM 853 N N . VAL A 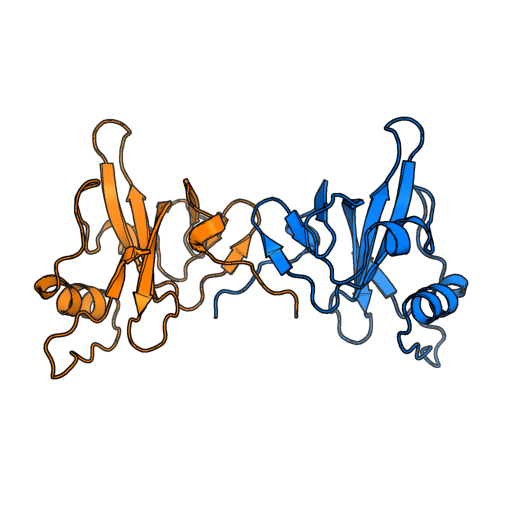1 112 ? 15.258 -20.922 -19.719 1 74.44 112 VAL A N 1
ATOM 854 C CA . VAL A 1 112 ? 15.195 -20.328 -18.391 1 74.44 112 VAL A CA 1
ATOM 855 C C . VAL A 1 112 ? 13.742 -20.047 -18.016 1 74.44 112 VAL A C 1
ATOM 857 O O . VAL A 1 112 ? 12.922 -19.719 -18.875 1 74.44 112 VAL A O 1
ATOM 860 N N . ARG A 1 113 ? 13.43 -20.344 -16.719 1 84.94 113 ARG A N 1
ATOM 861 C CA . ARG A 1 113 ? 12.102 -20.062 -16.188 1 84.94 113 ARG A CA 1
ATOM 862 C C . ARG A 1 113 ? 11.781 -18.578 -16.266 1 84.94 113 ARG A C 1
ATOM 864 O O . ARG A 1 113 ? 12.641 -17.734 -16.016 1 84.94 113 ARG A O 1
ATOM 871 N N . VAL A 1 114 ? 10.578 -18.344 -16.75 1 89.31 114 VAL A N 1
ATOM 872 C CA . VAL A 1 114 ? 10.102 -16.969 -16.859 1 89.31 114 VAL A CA 1
ATOM 873 C C . VAL A 1 114 ? 9.719 -16.438 -15.469 1 89.31 114 VAL A C 1
ATOM 875 O O . VAL A 1 114 ? 9.945 -15.266 -15.164 1 89.31 114 VAL A O 1
ATOM 878 N N . LEU A 1 115 ? 9.195 -17.344 -14.633 1 94 115 LEU A N 1
ATOM 879 C CA . LEU A 1 115 ? 8.711 -16.938 -13.312 1 94 115 LEU A CA 1
ATOM 880 C C . LEU A 1 115 ? 9.562 -17.578 -12.219 1 94 115 LEU A C 1
ATOM 882 O O . LEU A 1 115 ? 9.883 -18.766 -12.273 1 94 115 LEU A O 1
ATOM 886 N N . ALA A 1 116 ? 9.977 -16.766 -11.242 1 93.31 116 ALA A N 1
ATOM 887 C CA . ALA A 1 116 ? 10.695 -17.219 -10.055 1 93.31 116 ALA A CA 1
ATOM 888 C C . ALA A 1 116 ? 9.938 -16.859 -8.781 1 93.31 116 ALA A C 1
ATOM 89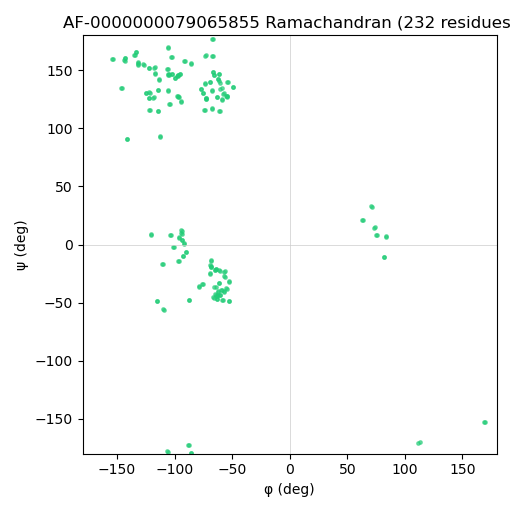0 O O . ALA A 1 116 ? 9.492 -15.727 -8.617 1 93.31 116 ALA A O 1
ATOM 891 N N . ARG A 1 117 ? 9.773 -17.828 -7.941 1 93.62 117 ARG A N 1
ATOM 892 C CA . ARG A 1 117 ? 9.078 -17.594 -6.68 1 93.62 117 ARG A CA 1
ATOM 893 C C . ARG A 1 117 ? 9.961 -16.844 -5.695 1 93.62 117 ARG A C 1
ATOM 895 O O . ARG A 1 117 ? 11.133 -17.172 -5.516 1 93.62 117 ARG A O 1
ATOM 902 N N . ARG A 1 118 ? 9.289 -15.781 -5.168 1 86.44 118 ARG A N 1
ATOM 903 C CA . ARG A 1 118 ? 9.992 -14.992 -4.16 1 86.44 118 ARG A CA 1
ATOM 904 C C . ARG A 1 118 ? 9.172 -14.883 -2.877 1 86.44 118 ARG A C 1
ATOM 906 O O . ARG A 1 118 ? 7.941 -14.938 -2.91 1 86.44 118 ARG A O 1
ATOM 913 N N . MET B 1 1 ? 3.598 -1.789 -12.422 1 77 1 MET B N 1
ATOM 914 C CA . MET B 1 1 ? 3.826 -1.312 -11.062 1 77 1 MET B CA 1
ATOM 915 C C . MET B 1 1 ? 2.561 -1.438 -10.219 1 77 1 MET B C 1
ATOM 917 O O . MET B 1 1 ? 1.45 -1.313 -10.734 1 77 1 MET B O 1
ATOM 921 N N . ILE B 1 2 ? 2.633 -2.072 -8.93 1 88.69 2 ILE B N 1
ATOM 922 C CA . ILE B 1 2 ? 1.535 -2.213 -7.977 1 88.69 2 ILE B CA 1
ATOM 923 C C . ILE B 1 2 ? 1.234 -0.862 -7.332 1 88.69 2 ILE B C 1
ATOM 925 O O . ILE B 1 2 ? 2.146 -0.165 -6.879 1 88.69 2 ILE B O 1
ATOM 929 N N . GLU B 1 3 ? -0.007 -0.482 -7.418 1 93.75 3 GLU B N 1
ATOM 930 C CA . GLU B 1 3 ? -0.424 0.822 -6.91 1 93.75 3 GLU B CA 1
ATOM 931 C C . GLU B 1 3 ? -0.89 0.727 -5.461 1 93.75 3 GLU B C 1
ATOM 933 O O . GLU B 1 3 ? -1.259 -0.351 -4.988 1 93.75 3 GLU B O 1
ATOM 938 N N . SER B 1 4 ? -0.844 1.815 -4.848 1 96.19 4 SER B N 1
ATOM 939 C CA . SER B 1 4 ? -1.418 1.907 -3.508 1 96.19 4 SER B CA 1
ATOM 940 C C . SER B 1 4 ? -2.83 2.482 -3.549 1 96.19 4 SER B C 1
ATOM 942 O O . SER B 1 4 ? -3.139 3.326 -4.395 1 96.19 4 SER B O 1
ATOM 944 N N . ALA B 1 5 ? -3.664 1.975 -2.631 1 97.06 5 ALA B N 1
ATOM 945 C CA . ALA B 1 5 ? -4.965 2.6 -2.404 1 97.06 5 ALA B CA 1
ATOM 946 C C . ALA B 1 5 ? -4.805 3.986 -1.787 1 97.06 5 ALA B C 1
ATOM 948 O O . ALA B 1 5 ? -3.686 4.465 -1.597 1 97.06 5 ALA B O 1
ATOM 949 N N . ASP B 1 6 ? -5.973 4.691 -1.589 1 96.25 6 ASP B N 1
ATOM 950 C CA . ASP B 1 6 ? -5.98 6.016 -0.978 1 96.25 6 ASP B CA 1
ATOM 951 C C . ASP B 1 6 ? -5.289 5.996 0.385 1 96.25 6 ASP B C 1
ATOM 953 O O . ASP B 1 6 ? -5.629 5.18 1.246 1 96.25 6 ASP B O 1
ATOM 957 N N . ILE B 1 7 ? -4.344 6.891 0.553 1 97.69 7 ILE B N 1
ATOM 958 C CA . ILE B 1 7 ? -3.516 6.949 1.752 1 97.69 7 ILE B CA 1
ATOM 959 C C . ILE B 1 7 ? -4.402 7.09 2.986 1 97.69 7 ILE B C 1
ATOM 961 O O . ILE B 1 7 ? -3.998 6.734 4.094 1 97.69 7 ILE B O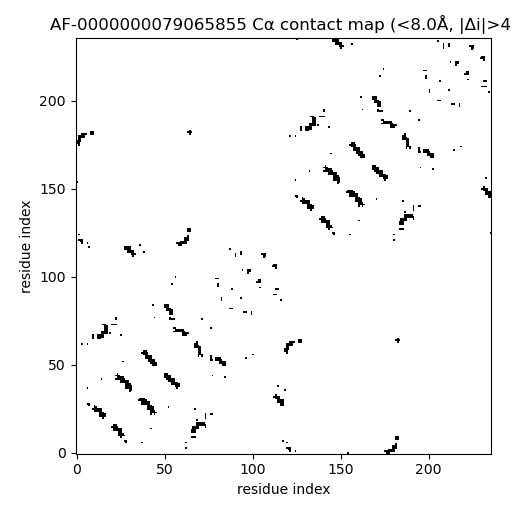 1
ATOM 965 N N . ARG B 1 8 ? -5.633 7.582 2.891 1 97.25 8 ARG B N 1
ATOM 966 C CA . ARG B 1 8 ? -6.551 7.746 4.012 1 97.25 8 ARG B CA 1
ATOM 967 C C . ARG B 1 8 ? -6.93 6.398 4.613 1 97.25 8 ARG B C 1
ATOM 969 O O . ARG B 1 8 ? -7.352 6.324 5.77 1 97.25 8 ARG B O 1
ATOM 976 N N . GLU B 1 9 ? -6.773 5.355 3.838 1 97.94 9 GLU B N 1
ATOM 977 C CA . GLU B 1 9 ? -7.062 4.016 4.344 1 97.94 9 GLU B CA 1
ATOM 978 C C . GLU B 1 9 ? -6.051 3.598 5.406 1 97.94 9 GLU B C 1
ATOM 980 O O . GLU B 1 9 ? -6.277 2.633 6.141 1 97.94 9 GLU B O 1
ATOM 985 N N . TRP B 1 10 ? -4.957 4.301 5.539 1 98.5 10 TRP B N 1
ATOM 986 C CA . TRP B 1 10 ? -3.928 3.965 6.516 1 98.5 10 TRP B CA 1
ATOM 987 C C . TRP B 1 10 ? -4.133 4.742 7.812 1 98.5 10 TRP B C 1
ATOM 989 O O . TRP B 1 10 ? -3.262 4.75 8.688 1 98.5 10 TRP B O 1
ATOM 999 N N . ARG B 1 11 ? -5.273 5.438 7.965 1 98.19 11 ARG B N 1
ATOM 1000 C CA . ARG B 1 11 ? -5.539 6.133 9.219 1 98.19 11 ARG B CA 1
ATOM 1001 C C . ARG B 1 11 ? -5.32 5.211 10.414 1 98.19 11 ARG B C 1
ATOM 1003 O O . ARG B 1 11 ? -5.715 4.043 10.391 1 98.19 11 ARG B O 1
ATOM 1010 N N . THR B 1 12 ? -4.648 5.75 11.43 1 98.06 12 THR B N 1
ATOM 1011 C CA . THR B 1 12 ? -4.348 5.117 12.711 1 98.06 12 THR B CA 1
ATOM 1012 C C . THR B 1 12 ? -3.125 4.211 12.594 1 98.06 12 THR B C 1
ATOM 1014 O O . THR B 1 12 ? -2.607 3.727 13.602 1 98.06 12 THR B O 1
ATOM 1017 N N . ARG B 1 13 ? -2.596 3.893 11.352 1 98.62 13 ARG B N 1
ATOM 1018 C CA . ARG B 1 13 ? -1.371 3.115 11.188 1 98.62 13 ARG B CA 1
ATOM 1019 C C . ARG B 1 13 ? -0.143 3.941 11.555 1 98.62 13 ARG B C 1
ATOM 1021 O O . ARG B 1 13 ? -0.219 5.168 11.641 1 98.62 13 ARG B O 1
ATOM 1028 N N . ASP B 1 14 ? 0.932 3.254 11.773 1 98.88 14 ASP B N 1
ATOM 1029 C CA . ASP B 1 14 ? 2.178 3.908 12.156 1 98.88 14 ASP B CA 1
ATOM 1030 C C . ASP B 1 14 ? 2.734 4.75 11.008 1 98.88 14 ASP B C 1
ATOM 1032 O O . ASP B 1 14 ? 2.754 4.305 9.859 1 98.88 14 ASP B O 1
ATOM 1036 N N . VAL B 1 15 ? 3.105 5.918 11.336 1 98.94 15 VAL B N 1
ATOM 1037 C CA . VAL B 1 15 ? 3.975 6.711 10.469 1 98.94 15 VAL B CA 1
ATOM 1038 C C . VAL B 1 15 ? 5.422 6.59 10.938 1 98.94 15 VAL B C 1
ATOM 1040 O O . VAL B 1 15 ? 5.711 6.762 12.125 1 98.94 15 VAL B O 1
ATOM 1043 N N . VAL B 1 16 ? 6.324 6.246 10.039 1 98.94 16 VAL B N 1
ATOM 1044 C CA . VAL B 1 16 ? 7.711 6.012 10.422 1 98.94 16 VAL B CA 1
ATOM 1045 C C . VAL B 1 16 ? 8.633 6.859 9.547 1 98.94 16 VAL B C 1
ATOM 1047 O O . VAL B 1 16 ? 8.266 7.254 8.438 1 98.94 16 VAL B O 1
ATOM 1050 N N . ASP B 1 17 ? 9.742 7.141 10.055 1 98.88 17 ASP B N 1
ATOM 1051 C CA . ASP B 1 17 ? 10.734 7.895 9.297 1 98.88 17 ASP B CA 1
ATOM 1052 C C . ASP B 1 17 ? 11.578 6.969 8.422 1 98.88 17 ASP B C 1
ATOM 1054 O O . ASP B 1 17 ? 11.32 5.766 8.352 1 98.88 17 ASP B O 1
ATOM 1058 N N . PRO B 1 18 ? 12.555 7.461 7.656 1 98.56 18 PRO B N 1
ATOM 1059 C CA . PRO B 1 18 ? 13.297 6.633 6.695 1 98.56 18 PRO B CA 1
ATOM 1060 C C . PRO B 1 18 ? 14.047 5.48 7.363 1 98.56 18 PRO B C 1
ATOM 1062 O O . PRO B 1 18 ? 14.281 4.449 6.73 1 98.56 18 PRO B O 1
ATOM 1065 N N . ASP B 1 19 ? 14.328 5.617 8.648 1 98.31 19 ASP B N 1
ATOM 1066 C CA . ASP B 1 19 ? 15.062 4.582 9.375 1 98.31 19 ASP B CA 1
ATOM 1067 C C . ASP B 1 19 ? 14.109 3.609 10.055 1 98.31 19 ASP B C 1
ATOM 1069 O O . ASP B 1 19 ? 14.539 2.711 10.781 1 98.31 19 ASP B O 1
ATOM 1073 N N . GLY B 1 20 ? 12.867 3.789 9.828 1 98.25 20 GLY B N 1
ATOM 1074 C CA . GLY B 1 20 ? 11.875 2.896 10.406 1 98.25 20 GLY B CA 1
ATOM 1075 C C . GLY B 1 20 ? 11.492 3.266 11.828 1 98.25 20 GLY B C 1
ATOM 1076 O O . GLY B 1 20 ? 10.797 2.51 12.5 1 98.25 20 GLY B O 1
ATOM 1077 N N . ARG B 1 21 ? 11.977 4.41 12.328 1 98.75 21 ARG B N 1
ATOM 1078 C CA . ARG B 1 21 ? 11.609 4.867 13.664 1 98.75 21 ARG B CA 1
ATOM 1079 C C . ARG B 1 21 ? 10.211 5.465 13.672 1 98.75 21 ARG B C 1
ATOM 1081 O O . ARG B 1 21 ? 9.883 6.316 12.844 1 98.75 21 ARG B O 1
ATOM 1088 N N . ARG B 1 22 ? 9.438 5.055 14.68 1 98.81 22 ARG B N 1
ATOM 1089 C CA . ARG B 1 22 ? 8.039 5.477 14.766 1 98.81 22 ARG B CA 1
ATOM 1090 C C . ARG B 1 22 ? 7.938 6.945 15.172 1 98.81 22 ARG B C 1
ATOM 1092 O O . ARG B 1 22 ? 8.5 7.359 16.188 1 98.81 22 ARG B O 1
ATOM 1099 N N . ILE B 1 23 ? 7.234 7.707 14.352 1 98.88 23 ILE B N 1
ATOM 1100 C CA . ILE B 1 23 ? 6.891 9.094 14.656 1 98.88 23 ILE B CA 1
ATOM 1101 C C . ILE B 1 23 ? 5.59 9.141 15.453 1 98.88 23 ILE B C 1
ATOM 1103 O O . ILE B 1 23 ? 5.5 9.844 16.453 1 98.88 23 ILE B O 1
ATOM 1107 N N . GLY B 1 24 ? 4.617 8.461 15.039 1 98.81 24 GLY B N 1
ATOM 1108 C CA . GLY B 1 24 ? 3.283 8.391 15.609 1 98.81 24 GLY B CA 1
ATOM 1109 C C . GLY B 1 24 ? 2.289 7.672 14.719 1 98.81 24 GLY B C 1
ATOM 1110 O O . GLY B 1 24 ? 2.664 6.785 13.945 1 98.81 24 GLY B O 1
ATOM 1111 N N . SER B 1 25 ? 0.983 8.031 14.852 1 98.62 25 SER B N 1
ATOM 1112 C CA . SER B 1 25 ? -0.054 7.398 14.047 1 98.62 25 SER B CA 1
ATOM 1113 C C . SER B 1 25 ? -0.69 8.391 13.078 1 98.62 25 SER B C 1
ATOM 1115 O O . SER B 1 25 ? -0.907 9.555 13.43 1 98.62 25 SER B O 1
ATOM 1117 N N . LEU B 1 26 ? -0.977 7.879 11.906 1 98.75 26 LEU B N 1
ATOM 1118 C CA . LEU B 1 26 ? -1.625 8.727 10.906 1 98.75 26 LEU B CA 1
ATOM 1119 C C . LEU B 1 26 ? -3.002 9.172 11.391 1 98.75 26 LEU B C 1
ATOM 1121 O O . LEU B 1 26 ? -3.826 8.344 11.781 1 98.75 26 LEU B O 1
ATOM 1125 N N . GLU B 1 27 ? -3.236 10.453 11.375 1 98.31 27 GLU B N 1
ATOM 1126 C CA . GLU B 1 27 ? -4.516 10.984 11.844 1 98.31 27 GLU B CA 1
ATOM 1127 C C . GLU B 1 27 ? -5.352 11.508 10.68 1 98.31 27 GLU B C 1
ATOM 1129 O O . GLU B 1 27 ? -6.492 11.078 10.484 1 98.31 27 GLU B O 1
ATOM 1134 N N . SER B 1 28 ? -4.836 12.438 9.883 1 98 28 SER B N 1
ATOM 1135 C CA . SER B 1 28 ? -5.562 13.055 8.781 1 98 28 SER B CA 1
ATOM 1136 C C . SER B 1 28 ? -4.645 13.312 7.59 1 98 28 SER B C 1
ATOM 1138 O O . SER B 1 28 ? -3.42 13.281 7.727 1 98 28 SER B O 1
ATOM 1140 N N . VAL B 1 29 ? -5.258 13.477 6.422 1 98.19 29 VAL B N 1
ATOM 1141 C CA . VAL B 1 29 ? -4.543 13.812 5.195 1 98.19 29 VAL B CA 1
ATOM 1142 C C . VAL B 1 29 ? -5.031 15.156 4.664 1 98.19 29 VAL B C 1
ATOM 1144 O O . VAL B 1 29 ? -6.234 15.414 4.629 1 98.19 29 VAL B O 1
ATOM 1147 N N . TYR B 1 30 ? -4.109 16.031 4.449 1 97.31 30 TYR B N 1
ATOM 1148 C CA . TYR B 1 30 ? -4.379 17.297 3.777 1 97.31 30 TYR B CA 1
ATOM 1149 C C . TYR B 1 30 ? -4.047 17.203 2.293 1 97.31 30 TYR B C 1
ATOM 1151 O O . TYR B 1 30 ? -2.941 16.812 1.919 1 97.31 30 TYR B O 1
ATOM 1159 N N . VAL B 1 31 ? -5.059 17.578 1.49 1 96.25 31 VAL B N 1
ATOM 1160 C CA . VAL B 1 31 ? -4.855 17.516 0.047 1 96.25 31 VAL B CA 1
ATOM 1161 C C . VAL B 1 31 ? -4.586 18.922 -0.493 1 96.25 31 VAL B C 1
ATOM 1163 O O . VAL B 1 31 ? -5.051 19.906 0.078 1 96.25 31 VAL B O 1
ATOM 1166 N N . ASP B 1 32 ? -3.756 19 -1.518 1 93.19 32 ASP B N 1
ATOM 1167 C CA . ASP B 1 32 ? -3.619 20.219 -2.305 1 93.19 32 ASP B CA 1
ATOM 1168 C C . ASP B 1 32 ? -4.898 20.516 -3.086 1 93.19 32 ASP B C 1
ATOM 1170 O O . ASP B 1 32 ? -5.316 19.719 -3.93 1 93.19 32 ASP B O 1
ATOM 1174 N N . THR B 1 33 ? -5.508 21.641 -2.764 1 90.5 33 THR B N 1
ATOM 1175 C CA . THR B 1 33 ? -6.824 21.922 -3.314 1 90.5 33 THR B CA 1
ATOM 1176 C C . THR B 1 33 ? -6.754 22.094 -4.832 1 90.5 33 THR B C 1
ATOM 1178 O O . THR B 1 33 ? -7.75 21.906 -5.531 1 90.5 33 THR B O 1
ATOM 1181 N N . ALA B 1 34 ? -5.586 22.422 -5.395 1 87.75 34 ALA B N 1
ATOM 1182 C CA . ALA B 1 34 ? -5.422 22.609 -6.832 1 87.75 34 ALA B CA 1
ATOM 1183 C C . ALA B 1 34 ? -5.32 21.281 -7.562 1 87.75 34 ALA B C 1
ATOM 1185 O O . ALA B 1 34 ? -5.809 21.141 -8.688 1 87.75 34 ALA B O 1
ATOM 1186 N N . THR B 1 35 ? -4.699 20.281 -6.973 1 89.94 35 THR B N 1
ATOM 1187 C CA . THR B 1 35 ? -4.418 19.031 -7.664 1 89.94 35 THR B CA 1
ATOM 1188 C C . THR B 1 35 ? -5.262 17.891 -7.09 1 89.94 35 THR B C 1
ATOM 1190 O O . THR B 1 35 ? -5.383 16.828 -7.703 1 89.94 35 THR B O 1
ATOM 1193 N N . ASP B 1 36 ? -5.812 18.125 -5.891 1 92 36 ASP B N 1
ATOM 1194 C CA . ASP B 1 36 ? -6.57 17.125 -5.148 1 92 36 ASP B CA 1
ATOM 1195 C C . ASP B 1 36 ? -5.684 15.938 -4.77 1 92 36 ASP B C 1
ATOM 1197 O O . ASP B 1 36 ? -6.172 14.82 -4.598 1 92 36 ASP B O 1
ATOM 1201 N N . GLN B 1 37 ? -4.379 16.172 -4.762 1 94.69 37 GLN B N 1
ATOM 1202 C CA . GLN B 1 37 ? -3.414 15.148 -4.355 1 94.69 37 GLN B CA 1
ATOM 1203 C C . GLN B 1 37 ? -3.008 15.328 -2.896 1 94.69 37 GLN B C 1
ATOM 1205 O O . GLN B 1 37 ? -2.91 16.453 -2.406 1 94.69 37 GLN B O 1
ATOM 1210 N N . PRO B 1 38 ? -2.75 14.195 -2.213 1 97.19 38 PRO B N 1
ATOM 1211 C CA . PRO B 1 38 ? -2.25 14.305 -0.84 1 97.19 38 PRO B CA 1
ATOM 1212 C C . PRO B 1 38 ? -0.956 15.109 -0.748 1 97.19 38 PRO B C 1
ATOM 1214 O O . PRO B 1 38 ? -0.011 14.852 -1.5 1 97.19 38 PRO B O 1
ATOM 1217 N N . ALA B 1 39 ? -0.977 16.031 0.129 1 97 39 ALA B N 1
ATOM 1218 C CA . ALA B 1 39 ? 0.196 16.891 0.27 1 97 39 ALA B CA 1
ATOM 1219 C C . ALA B 1 39 ? 0.858 16.703 1.631 1 97 39 ALA B C 1
ATOM 1221 O O . ALA B 1 39 ? 2.07 16.484 1.714 1 97 39 ALA B O 1
ATOM 1222 N N . PHE B 1 40 ? 0.07 16.734 2.697 1 98.12 40 PHE B N 1
ATOM 1223 C CA . PHE B 1 40 ? 0.562 16.562 4.059 1 98.12 40 PHE B CA 1
ATOM 1224 C C . PHE B 1 40 ? -0.291 15.547 4.816 1 98.12 40 PHE B C 1
ATOM 1226 O O . PHE B 1 40 ? -1.458 15.336 4.484 1 98.12 40 PHE B O 1
ATOM 1233 N N . ALA B 1 41 ? 0.304 14.984 5.824 1 98.62 41 ALA B N 1
ATOM 1234 C CA . ALA B 1 41 ? -0.42 14.234 6.848 1 98.62 41 ALA B CA 1
ATOM 1235 C C . ALA B 1 41 ? -0.253 14.883 8.219 1 98.62 41 ALA B C 1
ATOM 1237 O O . ALA B 1 41 ? 0.724 15.602 8.461 1 98.62 41 ALA B O 1
ATOM 1238 N N . THR B 1 42 ? -1.214 14.688 9.039 1 98.69 42 THR B N 1
ATOM 1239 C CA . THR B 1 42 ? -0.981 14.867 10.469 1 98.69 42 THR B CA 1
ATOM 1240 C C . THR B 1 42 ? -0.756 13.523 11.156 1 98.69 42 THR B C 1
ATOM 1242 O O . THR B 1 42 ? -1.407 12.531 10.82 1 98.69 42 THR B O 1
ATOM 1245 N N . VAL B 1 43 ? 0.119 13.617 12.07 1 98.81 43 VAL B N 1
ATOM 1246 C CA . VAL B 1 43 ? 0.531 12.453 12.844 1 98.81 43 VAL B CA 1
ATOM 1247 C C . VAL B 1 43 ? 0.29 12.703 14.328 1 98.81 43 VAL B C 1
ATOM 1249 O O . VAL B 1 43 ? 0.722 13.727 14.867 1 98.81 43 VAL B O 1
ATOM 1252 N N . THR B 1 44 ? -0.41 11.859 14.992 1 98.56 44 THR B N 1
ATOM 1253 C CA . THR B 1 44 ? -0.63 11.961 16.438 1 98.56 44 THR B CA 1
ATOM 1254 C C . THR B 1 44 ? 0.628 11.57 17.203 1 98.56 44 THR B C 1
ATOM 1256 O O . THR B 1 44 ? 1.098 10.43 17.094 1 98.56 44 THR B O 1
ATOM 1259 N N . VAL B 1 45 ? 1.135 12.484 17.859 1 98.5 45 VAL B N 1
ATOM 1260 C CA . VAL B 1 45 ? 2.309 12.227 18.688 1 98.5 45 VAL B CA 1
ATOM 1261 C C . VAL B 1 45 ? 2.008 12.602 20.141 1 98.5 45 VAL B C 1
ATOM 1263 O O . VAL B 1 45 ? 1.213 13.5 20.406 1 98.5 45 VAL B O 1
ATOM 1266 N N . GLY B 1 46 ? 2.742 11.867 21.047 1 96 46 GLY B N 1
ATOM 1267 C CA . GLY B 1 46 ? 2.6 12.188 22.453 1 96 46 GLY B CA 1
ATOM 1268 C C . GLY B 1 46 ? 1.907 11.094 23.25 1 96 46 GLY B C 1
ATOM 1269 O O . GLY B 1 46 ? 1.743 9.969 22.766 1 96 46 GLY B O 1
ATOM 1270 N N . LEU B 1 47 ? 1.579 11.352 24.422 1 93.25 47 LEU B N 1
ATOM 1271 C CA . LEU B 1 47 ? 0.922 10.422 25.328 1 93.25 47 LEU B CA 1
ATOM 1272 C C . LEU B 1 47 ? -0.59 10.445 25.141 1 93.25 47 LEU B C 1
ATOM 1274 O O . LEU B 1 47 ? -1.141 11.43 24.641 1 93.25 47 LEU B O 1
ATOM 1278 N N . PRO B 1 48 ? -1.262 9.383 25.5 1 89.19 48 PRO B N 1
ATOM 1279 C CA . PRO B 1 48 ? -2.717 9.312 25.344 1 89.19 48 PRO B CA 1
ATOM 1280 C C . PRO B 1 48 ? -3.438 10.5 25.984 1 89.19 48 PRO B C 1
ATOM 1282 O O . PRO B 1 48 ? -4.422 11 25.438 1 89.19 48 PRO B O 1
ATOM 1285 N N . THR B 1 49 ? -2.891 11 27.031 1 91.25 49 THR B N 1
ATOM 1286 C CA . THR B 1 49 ? -3.561 12.078 27.75 1 91.25 49 THR B CA 1
ATOM 1287 C C . THR B 1 49 ? -3.029 13.438 27.312 1 91.25 49 THR B C 1
ATOM 1289 O O . THR B 1 49 ? -3.617 14.469 27.625 1 91.25 49 THR B O 1
ATOM 1292 N N . ARG B 1 50 ? -1.934 13.469 26.641 1 93.69 50 ARG B N 1
ATOM 1293 C CA . ARG B 1 50 ? -1.317 14.688 26.125 1 93.69 50 ARG B CA 1
ATOM 1294 C C . ARG B 1 50 ? -0.716 14.453 24.75 1 93.69 50 ARG B C 1
ATOM 1296 O O . ARG B 1 50 ? 0.442 14.047 24.625 1 93.69 50 ARG B O 1
ATOM 1303 N N . HIS B 1 51 ? -1.538 14.688 23.734 1 96.19 51 HIS B N 1
ATOM 1304 C CA . HIS B 1 51 ? -1.056 14.445 22.375 1 96.19 51 HIS B CA 1
ATOM 1305 C C . HIS B 1 51 ? -1.354 15.633 21.469 1 96.19 51 HIS B C 1
ATOM 1307 O O . HIS B 1 51 ? -2.143 16.516 21.828 1 96.19 51 HIS B O 1
ATOM 1313 N N . ARG B 1 52 ? -0.575 15.703 20.5 1 97.81 52 ARG B N 1
ATOM 1314 C CA . ARG B 1 52 ? -0.702 16.734 19.469 1 97.81 52 ARG B CA 1
ATOM 1315 C C . ARG B 1 52 ? -0.587 16.141 18.078 1 97.81 52 ARG B C 1
ATOM 1317 O O . ARG B 1 52 ? -0.215 14.969 17.922 1 97.81 52 ARG B O 1
ATOM 1324 N N . LEU B 1 53 ? -0.998 16.984 17.141 1 98.44 53 LEU B N 1
ATOM 1325 C CA . LEU B 1 53 ? -0.856 16.594 15.734 1 98.44 53 LEU B CA 1
ATOM 1326 C C . LEU B 1 53 ? 0.296 17.344 15.078 1 98.44 53 LEU B C 1
ATOM 1328 O O . LEU B 1 53 ? 0.312 18.578 15.07 1 98.44 53 LEU B O 1
ATOM 1332 N N . VAL B 1 54 ? 1.254 16.562 14.578 1 98.75 54 VAL B N 1
ATOM 1333 C CA . VAL B 1 54 ? 2.355 17.172 13.836 1 98.75 54 VAL B CA 1
ATOM 1334 C C . VAL B 1 54 ? 2.189 16.906 12.344 1 98.75 54 VAL B C 1
ATOM 1336 O O . VAL B 1 54 ? 1.612 15.883 11.953 1 98.75 54 VAL B O 1
ATOM 1339 N N . PHE B 1 55 ? 2.721 17.859 11.586 1 98.75 55 PHE B N 1
ATOM 1340 C CA . PHE B 1 55 ? 2.576 17.766 10.133 1 98.75 55 PHE B CA 1
ATOM 1341 C C . PHE B 1 55 ? 3.803 17.109 9.516 1 98.75 55 PHE B C 1
ATOM 1343 O O . PHE B 1 55 ? 4.93 17.344 9.953 1 98.75 55 PHE B O 1
ATOM 1350 N N . VAL B 1 56 ? 3.566 16.375 8.453 1 98.81 56 VAL B N 1
ATOM 1351 C CA . VAL B 1 56 ? 4.672 15.828 7.668 1 98.81 56 VAL B CA 1
ATOM 1352 C C . VAL B 1 56 ? 4.285 15.781 6.191 1 98.81 56 VAL B C 1
ATOM 1354 O O . VAL B 1 56 ? 3.17 15.383 5.848 1 98.81 56 VAL B O 1
ATOM 1357 N N . PRO B 1 57 ? 5.172 16.219 5.262 1 98.44 57 PRO B N 1
ATOM 1358 C CA . PRO B 1 57 ? 4.902 16.078 3.83 1 98.44 57 PRO B CA 1
ATOM 1359 C C . PRO B 1 57 ? 4.766 14.625 3.393 1 98.44 57 PRO B C 1
ATOM 1361 O O . PRO B 1 57 ? 5.469 13.758 3.91 1 98.44 57 PRO B O 1
ATOM 1364 N N . LEU B 1 58 ? 3.912 14.43 2.424 1 98.31 58 LEU B N 1
ATOM 1365 C CA . LEU B 1 58 ? 3.668 13.078 1.94 1 98.31 58 LEU B CA 1
ATOM 1366 C C . LEU B 1 58 ? 4.43 12.82 0.645 1 98.31 58 LEU B C 1
ATOM 1368 O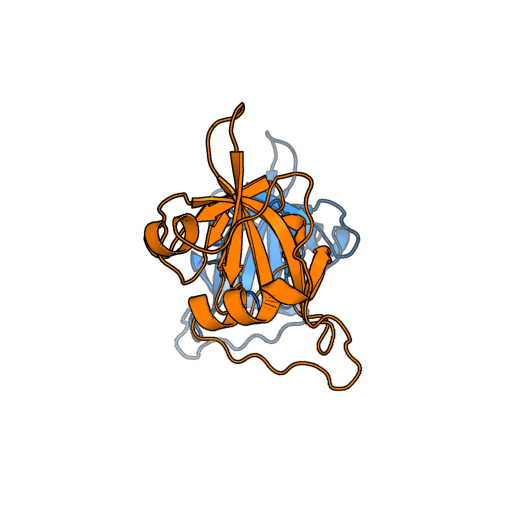 O . LEU B 1 58 ? 4.395 11.703 0.111 1 98.31 58 LEU B O 1
ATOM 1372 N N . ALA B 1 59 ? 5.113 13.883 0.2 1 95.94 59 ALA B N 1
ATOM 1373 C CA . ALA B 1 59 ? 5.984 13.664 -0.95 1 95.94 59 ALA B CA 1
ATOM 1374 C C . ALA B 1 59 ? 6.965 12.523 -0.684 1 95.94 59 ALA B C 1
ATOM 1376 O O . ALA B 1 59 ? 7.598 12.477 0.374 1 95.94 59 ALA B O 1
ATOM 1377 N N . GLU B 1 60 ? 7.066 11.523 -1.548 1 96.44 60 GLU B N 1
ATOM 1378 C CA . GLU B 1 60 ? 8 10.406 -1.509 1 96.44 60 GLU B CA 1
ATOM 1379 C C . GLU B 1 60 ? 7.621 9.406 -0.418 1 96.44 60 GLU B C 1
ATOM 1381 O O . GLU B 1 60 ? 8.453 8.625 0.031 1 96.44 60 GLU B O 1
ATOM 1386 N N . ALA B 1 61 ? 6.453 9.516 0.077 1 97.94 61 ALA B N 1
ATOM 1387 C CA . ALA B 1 61 ? 6.004 8.531 1.062 1 97.94 61 ALA B CA 1
ATOM 1388 C C . ALA B 1 61 ? 5.855 7.152 0.433 1 97.94 61 ALA B C 1
ATOM 1390 O O . ALA B 1 61 ? 5.5 7.035 -0.742 1 97.94 61 ALA B O 1
ATOM 1391 N N . VAL B 1 62 ? 6.078 6.094 1.193 1 98.19 62 VAL B N 1
ATOM 1392 C CA . VAL B 1 62 ? 5.902 4.691 0.833 1 98.19 62 VAL B CA 1
A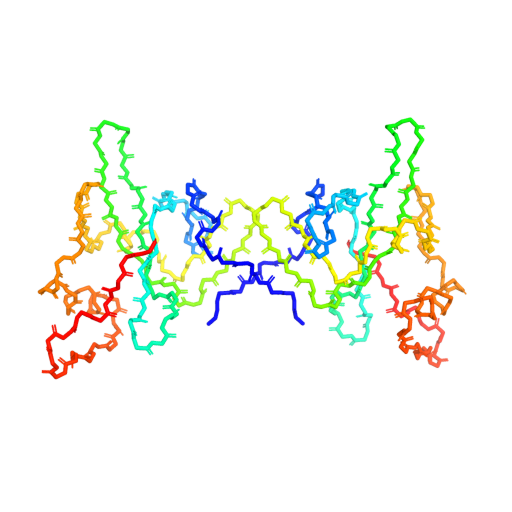TOM 1393 C C . VAL B 1 62 ? 4.98 4.012 1.843 1 98.19 62 VAL B C 1
ATOM 1395 O O . VAL B 1 62 ? 5.164 4.152 3.055 1 98.19 62 VAL B O 1
ATOM 1398 N N . VAL B 1 63 ? 3.965 3.291 1.333 1 98.38 63 VAL B N 1
ATOM 1399 C CA . VAL B 1 63 ? 3.057 2.627 2.262 1 98.38 63 VAL B CA 1
ATOM 1400 C C . VAL B 1 63 ? 3.344 1.127 2.283 1 98.38 63 VAL B C 1
ATOM 1402 O O . VAL B 1 63 ? 3.629 0.529 1.243 1 98.38 63 VAL B O 1
ATOM 1405 N N . GLY B 1 64 ? 3.434 0.591 3.414 1 98.44 64 GLY B N 1
ATOM 1406 C CA . GLY B 1 64 ? 3.312 -0.835 3.666 1 98.44 64 GLY B CA 1
ATOM 1407 C C . GLY B 1 64 ? 2 -1.216 4.324 1 98.44 64 GLY B C 1
ATOM 1408 O O . GLY B 1 64 ? 1.14 -0.362 4.543 1 98.44 64 GLY B O 1
ATOM 1409 N N . PRO B 1 65 ? 1.84 -2.508 4.633 1 98 65 PRO B N 1
ATOM 1410 C CA . PRO B 1 65 ? 0.559 -2.922 5.211 1 98 65 PRO B CA 1
ATOM 1411 C C . PRO B 1 65 ? 0.269 -2.244 6.547 1 98 65 PRO B C 1
ATOM 1413 O O . PRO B 1 65 ? -0.879 -1.888 6.828 1 98 65 PRO B O 1
ATOM 1416 N N . ASP B 1 66 ? 1.372 -1.966 7.34 1 98.25 66 ASP B N 1
ATOM 1417 C CA . ASP B 1 66 ? 1.118 -1.533 8.711 1 98.25 66 ASP B CA 1
ATOM 1418 C C . ASP B 1 66 ? 1.716 -0.153 8.969 1 98.25 66 ASP B C 1
ATOM 1420 O O . ASP B 1 66 ? 1.761 0.305 10.117 1 98.25 66 ASP B O 1
ATOM 1424 N N . TYR B 1 67 ? 2.186 0.453 7.844 1 98.81 67 TYR B N 1
ATOM 1425 C CA . TYR B 1 67 ? 2.885 1.706 8.109 1 98.81 67 TYR B CA 1
ATOM 1426 C C . TYR B 1 67 ? 2.824 2.629 6.895 1 98.81 67 TYR B C 1
ATOM 1428 O O . TYR B 1 67 ? 2.531 2.184 5.781 1 98.81 67 TYR B O 1
ATOM 1436 N N . VAL B 1 68 ? 3.039 3.881 7.125 1 98.88 68 VAL B N 1
ATOM 1437 C CA . VAL B 1 68 ? 3.375 4.918 6.156 1 98.88 68 VAL B CA 1
ATOM 1438 C C . VAL B 1 68 ? 4.785 5.438 6.422 1 98.88 68 VAL B C 1
ATOM 1440 O O . VAL B 1 68 ? 5.039 6.047 7.465 1 98.88 68 VAL B O 1
ATOM 1443 N N . LYS B 1 69 ? 5.688 5.238 5.535 1 98.88 69 LYS B N 1
ATOM 1444 C CA . LYS B 1 69 ? 7.051 5.738 5.66 1 98.88 69 LYS B CA 1
ATOM 1445 C C . LYS B 1 69 ? 7.215 7.078 4.949 1 98.88 69 LYS B C 1
ATOM 1447 O O . LYS B 1 69 ? 6.93 7.195 3.758 1 98.88 69 LYS B O 1
ATOM 1452 N N . VAL B 1 70 ? 7.633 8.055 5.676 1 98.81 70 VAL B N 1
ATOM 1453 C CA . VAL B 1 70 ? 7.805 9.391 5.109 1 98.81 70 VAL B CA 1
ATOM 1454 C C . VAL B 1 70 ? 9.289 9.688 4.922 1 98.81 70 VAL B C 1
ATOM 1456 O O . VAL B 1 70 ? 10.148 8.953 5.434 1 98.81 70 VAL B O 1
ATOM 1459 N N . ALA B 1 71 ? 9.602 10.727 4.246 1 98.25 71 ALA B N 1
ATOM 1460 C CA . ALA B 1 71 ? 10.969 11.016 3.828 1 98.25 71 ALA B CA 1
ATOM 1461 C C . ALA B 1 71 ? 11.703 11.852 4.879 1 98.25 71 ALA B C 1
ATOM 1463 O O . ALA B 1 71 ? 12.906 12.07 4.773 1 98.25 71 ALA B O 1
ATOM 1464 N N . HIS B 1 72 ? 10.984 12.305 5.922 1 98.62 72 HIS B N 1
ATOM 1465 C CA . HIS B 1 72 ? 11.555 13.219 6.906 1 98.62 72 HIS B CA 1
ATOM 1466 C C . HIS B 1 72 ? 11.875 12.5 8.211 1 98.62 72 HIS B C 1
ATOM 1468 O O . HIS B 1 72 ? 11.102 11.648 8.656 1 98.62 72 HIS B O 1
ATOM 1474 N N . ASP B 1 73 ? 12.906 12.953 8.805 1 98.44 73 ASP B N 1
ATOM 1475 C CA . ASP B 1 73 ? 13.375 12.375 10.062 1 98.44 73 ASP B CA 1
ATOM 1476 C C . ASP B 1 73 ? 12.359 12.617 11.188 1 98.44 73 ASP B C 1
ATOM 1478 O O . ASP B 1 73 ? 11.75 13.688 11.25 1 98.44 73 ASP B O 1
ATOM 1482 N N . ARG B 1 74 ? 12.312 11.633 12.055 1 98.69 74 ARG B N 1
ATOM 1483 C CA . ARG B 1 74 ? 11.391 11.656 13.188 1 98.69 74 ARG B CA 1
ATOM 1484 C C . ARG B 1 74 ? 11.539 12.945 13.984 1 98.69 74 ARG B C 1
ATOM 1486 O O . ARG B 1 74 ? 10.547 13.609 14.289 1 98.69 74 ARG B O 1
ATOM 1493 N N . ALA B 1 75 ? 12.773 13.305 14.312 1 98.62 75 ALA B N 1
ATOM 1494 C CA . ALA B 1 75 ? 13.016 14.492 15.125 1 98.62 75 ALA B CA 1
ATOM 1495 C C . ALA B 1 75 ? 12.539 15.758 14.414 1 98.62 75 ALA B C 1
ATOM 1497 O O . ALA B 1 75 ? 11.898 16.625 15.023 1 98.62 75 ALA B O 1
ATOM 1498 N N . LYS B 1 76 ? 12.844 15.812 13.172 1 98.56 76 LYS B N 1
ATOM 1499 C CA . LYS B 1 76 ? 12.422 16.969 12.391 1 98.56 76 LYS B CA 1
ATOM 1500 C C . LYS B 1 76 ? 10.906 17.109 12.375 1 98.56 76 LYS B C 1
ATOM 1502 O O . LYS B 1 76 ? 10.367 18.203 12.492 1 98.56 76 LYS B O 1
ATOM 1507 N N . VAL B 1 77 ? 10.227 16.016 12.195 1 98.81 77 VAL B N 1
ATOM 1508 C CA . VAL B 1 77 ? 8.773 16.031 12.117 1 98.81 77 VAL B CA 1
ATOM 1509 C C . VAL B 1 77 ? 8.188 16.438 13.469 1 98.81 77 VAL B C 1
ATOM 1511 O O . VAL B 1 77 ? 7.316 17.297 13.547 1 98.81 77 VAL B O 1
ATOM 1514 N N . LYS B 1 78 ? 8.695 15.867 14.523 1 98.56 78 LYS B N 1
ATOM 1515 C CA . LYS B 1 78 ? 8.133 16.094 15.852 1 98.56 78 LYS B CA 1
ATOM 1516 C C . LYS B 1 78 ? 8.398 17.531 16.312 1 98.56 78 LYS B C 1
ATOM 1518 O O . LYS B 1 78 ? 7.621 18.094 17.078 1 98.56 78 LYS B O 1
ATOM 1523 N N . ASP B 1 79 ? 9.461 18.141 15.758 1 97.94 79 ASP B N 1
ATOM 1524 C CA . ASP B 1 79 ? 9.828 19.5 16.156 1 97.94 79 ASP B CA 1
ATOM 1525 C C . ASP B 1 79 ? 9.164 20.531 15.242 1 97.94 79 ASP B C 1
ATOM 1527 O O . ASP B 1 79 ? 9.367 21.734 15.414 1 97.94 79 ASP B O 1
ATOM 1531 N N . GLY B 1 80 ? 8.414 20 14.352 1 97.81 80 GLY B N 1
ATOM 1532 C CA . GLY B 1 80 ? 7.816 20.875 13.352 1 97.81 80 GLY B CA 1
ATOM 1533 C C . GLY B 1 80 ? 6.477 21.453 13.773 1 97.81 80 GLY B C 1
ATOM 1534 O O . GLY B 1 80 ? 6.074 21.312 14.93 1 97.81 80 GLY B O 1
ATOM 1535 N N . PRO B 1 81 ? 5.816 22.141 12.812 1 97.88 81 PRO B N 1
ATOM 1536 C CA . PRO B 1 81 ? 4.492 22.719 13.07 1 97.88 81 PRO B CA 1
ATOM 1537 C C . PRO B 1 81 ? 3.492 21.672 13.578 1 97.88 81 PRO B C 1
ATOM 1539 O O . PRO B 1 81 ? 3.506 20.531 13.133 1 97.88 81 PRO B O 1
ATOM 1542 N N . SER B 1 82 ? 2.682 22.062 14.547 1 97.69 82 SER B N 1
ATOM 1543 C CA . SER B 1 82 ? 1.708 21.172 15.156 1 97.69 82 SER B CA 1
ATOM 1544 C C . SER B 1 82 ? 0.415 21.906 15.5 1 97.69 82 SER B C 1
ATOM 1546 O O . SER B 1 82 ? 0.379 23.141 15.508 1 97.69 82 SER B O 1
ATOM 1548 N N . ILE B 1 83 ? -0.592 21.172 15.617 1 97.62 83 ILE B N 1
ATOM 1549 C CA . ILE B 1 83 ? -1.891 21.672 16.047 1 97.62 83 ILE B CA 1
ATOM 1550 C C . ILE B 1 83 ? -2.49 20.75 17.094 1 97.62 83 ILE B C 1
ATOM 1552 O O . ILE B 1 83 ? -1.991 19.641 17.312 1 97.62 83 ILE B O 1
ATOM 1556 N N . GLY B 1 84 ? -3.473 21.266 17.797 1 96.31 84 GLY B N 1
ATOM 1557 C CA . GLY B 1 84 ? -4.23 20.406 18.703 1 96.31 84 GLY B CA 1
ATOM 1558 C C . GLY B 1 84 ? -5.055 19.375 17.969 1 96.31 84 GLY B C 1
ATOM 1559 O O . GLY B 1 84 ? -5.367 19.531 16.781 1 96.31 84 GLY B O 1
ATOM 1560 N N . THR B 1 85 ? -5.465 18.344 18.703 1 93.81 85 THR B N 1
ATOM 1561 C CA . THR B 1 85 ? -6.156 17.203 18.109 1 93.81 85 THR B CA 1
ATOM 1562 C C . THR B 1 85 ? -7.535 17.609 17.609 1 93.81 85 THR B C 1
ATOM 1564 O O . THR B 1 85 ? -8.109 16.938 16.75 1 93.81 85 THR B O 1
ATOM 1567 N N . ASP B 1 86 ? -8.039 18.703 18.094 1 93.19 86 ASP B N 1
ATOM 1568 C CA . ASP B 1 86 ? -9.359 19.156 17.688 1 93.19 86 ASP B CA 1
ATOM 1569 C C . ASP B 1 86 ? -9.266 20.328 16.703 1 93.19 86 ASP B C 1
ATOM 1571 O O . ASP B 1 86 ? -10.281 20.875 16.281 1 93.19 86 ASP B O 1
ATOM 1575 N N . ASP B 1 87 ? -8.078 20.594 16.281 1 94.69 87 ASP B N 1
ATOM 1576 C CA . ASP B 1 87 ? -7.879 21.797 15.484 1 94.69 87 ASP B CA 1
ATOM 1577 C C . ASP B 1 87 ? -7.727 21.453 14 1 94.69 87 ASP B C 1
ATOM 1579 O O . ASP B 1 87 ? -7.539 20.281 13.656 1 94.69 87 ASP B O 1
ATOM 1583 N N . VAL B 1 88 ? -7.934 22.516 13.195 1 93.62 88 VAL B N 1
ATOM 1584 C CA . VAL B 1 88 ? -7.629 22.484 11.773 1 93.62 88 VAL B CA 1
ATOM 1585 C C . VAL B 1 88 ? -6.547 23.5 11.445 1 93.62 88 VAL B C 1
ATOM 1587 O O . VAL B 1 88 ? -6.473 24.562 12.086 1 93.62 88 VAL B O 1
ATOM 1590 N N . LEU B 1 89 ? -5.715 23.141 10.445 1 94.94 89 LEU B N 1
ATOM 1591 C CA . LEU B 1 89 ? -4.633 24.062 10.078 1 94.94 89 LEU B CA 1
ATOM 1592 C C . LEU B 1 89 ? -5.184 25.406 9.617 1 94.94 89 LEU B C 1
ATOM 1594 O O . LEU B 1 89 ? -5.855 25.484 8.586 1 94.94 89 LEU B O 1
ATOM 1598 N N . PRO B 1 90 ? -4.879 26.469 10.414 1 90.31 90 PRO B N 1
ATOM 1599 C CA . PRO B 1 90 ? -5.289 27.781 9.906 1 90.31 90 PRO B CA 1
ATOM 1600 C C . PRO B 1 90 ? -4.609 28.141 8.586 1 90.31 90 PRO B C 1
ATOM 1602 O O . PRO B 1 90 ? -3.43 27.844 8.391 1 90.31 90 PRO B O 1
ATOM 1605 N N . ALA B 1 91 ? -5.391 28.766 7.766 1 89 91 ALA B N 1
ATOM 1606 C CA . ALA B 1 91 ? -4.855 29.188 6.473 1 89 91 ALA B CA 1
ATOM 1607 C C . ALA B 1 91 ? -3.604 30.047 6.648 1 89 91 ALA B C 1
ATOM 1609 O O . ALA B 1 91 ? -2.658 29.938 5.867 1 89 91 ALA B O 1
ATOM 1610 N N . GLU B 1 92 ? -3.615 30.844 7.629 1 89.56 92 GLU B N 1
ATOM 1611 C CA . GLU B 1 92 ? -2.523 31.781 7.855 1 89.56 92 GLU B CA 1
ATOM 1612 C C . GLU B 1 92 ? -1.244 31.062 8.266 1 89.56 92 GLU B C 1
ATOM 1614 O O . GLU B 1 92 ? -0.151 31.625 8.18 1 89.56 92 GLU B O 1
ATOM 1619 N N . ASP B 1 93 ? -1.397 29.812 8.711 1 93.12 93 ASP B N 1
ATOM 1620 C CA . ASP B 1 93 ? -0.237 29.062 9.172 1 93.12 93 ASP B CA 1
ATOM 1621 C C . ASP B 1 93 ? 0.369 28.234 8.047 1 93.12 93 ASP B C 1
ATOM 1623 O O . ASP B 1 93 ? 1.46 27.672 8.195 1 93.12 93 ASP B O 1
ATOM 1627 N N . GLU B 1 94 ? -0.285 28.125 6.906 1 94.81 94 GLU B N 1
ATOM 1628 C CA . GLU B 1 94 ? 0.167 27.281 5.805 1 94.81 94 GLU B CA 1
ATOM 1629 C C . GLU B 1 94 ? 1.558 27.688 5.332 1 94.81 94 GLU B C 1
ATOM 1631 O O . GLU B 1 94 ? 2.443 26.844 5.184 1 94.81 94 GLU B O 1
ATOM 1636 N N . PRO B 1 95 ? 1.763 29.031 5.109 1 93.56 95 PRO B N 1
ATOM 1637 C CA . PRO B 1 95 ? 3.086 29.406 4.605 1 93.56 95 PRO B CA 1
ATOM 1638 C C . PRO B 1 95 ? 4.219 28.938 5.52 1 93.56 95 PRO B C 1
ATOM 1640 O O . PRO B 1 95 ? 5.246 28.453 5.039 1 93.56 95 PRO B O 1
ATOM 1643 N N . ALA B 1 96 ? 4.059 29.047 6.797 1 95.31 96 ALA B N 1
ATOM 1644 C CA . ALA B 1 96 ? 5.074 28.625 7.762 1 95.31 96 ALA B CA 1
ATOM 1645 C C . ALA B 1 96 ? 5.301 27.125 7.703 1 95.31 96 ALA B C 1
ATOM 1647 O O . ALA B 1 96 ? 6.43 26.641 7.848 1 95.31 96 ALA B O 1
ATOM 1648 N N . LEU B 1 97 ? 4.234 26.375 7.477 1 97.31 97 LEU B N 1
ATOM 1649 C CA . LEU B 1 97 ? 4.324 24.922 7.352 1 97.31 97 LEU B CA 1
ATOM 1650 C C . LEU B 1 97 ? 5.168 24.531 6.141 1 97.31 97 LEU B C 1
ATOM 1652 O O . LEU B 1 97 ? 6.082 23.719 6.254 1 97.31 97 LEU B O 1
ATOM 1656 N N . PHE B 1 98 ? 4.891 25.172 5.02 1 97 98 PHE B N 1
ATOM 1657 C CA . PHE B 1 98 ? 5.637 24.906 3.797 1 97 98 PHE B CA 1
ATOM 1658 C C . PHE B 1 98 ? 7.098 25.297 3.955 1 97 98 PHE B C 1
ATOM 1660 O O . PHE B 1 98 ? 8 24.547 3.57 1 97 98 PHE B O 1
ATOM 1667 N N . ALA B 1 99 ? 7.34 26.422 4.535 1 96.88 99 ALA B N 1
ATOM 1668 C CA . ALA B 1 99 ? 8.695 26.938 4.723 1 96.88 99 ALA B CA 1
ATOM 1669 C C . ALA B 1 99 ? 9.516 26 5.602 1 96.88 99 ALA B C 1
ATOM 1671 O O . ALA B 1 99 ? 10.688 25.75 5.316 1 96.88 99 ALA B O 1
ATOM 1672 N N . TYR B 1 100 ? 8.883 25.5 6.617 1 98.38 100 TYR B N 1
ATOM 1673 C CA . TYR B 1 100 ? 9.586 24.625 7.551 1 98.38 100 TYR B CA 1
ATOM 1674 C C . TYR B 1 100 ? 10.164 23.406 6.832 1 98.38 100 TYR B C 1
ATOM 1676 O O . TYR B 1 100 ? 11.266 22.953 7.141 1 98.38 100 TYR B O 1
ATOM 1684 N N . PHE B 1 101 ? 9.367 22.891 5.879 1 98.06 101 PHE B N 1
ATOM 1685 C CA . PHE B 1 101 ? 9.789 21.688 5.18 1 98.06 101 PHE B CA 1
ATOM 1686 C C . PHE B 1 101 ? 10.477 22.031 3.863 1 98.06 101 PHE B C 1
ATOM 1688 O O . PHE B 1 101 ? 10.742 21.156 3.041 1 98.06 101 PHE B O 1
ATOM 1695 N N . GLY B 1 102 ? 10.711 23.281 3.584 1 97.12 102 GLY B N 1
ATOM 1696 C CA . GLY B 1 102 ? 11.422 23.719 2.396 1 97.12 102 GLY B CA 1
ATOM 1697 C C . GLY B 1 102 ? 10.633 23.531 1.117 1 97.12 102 GLY B C 1
ATOM 1698 O O . GLY B 1 102 ? 11.195 23.219 0.067 1 97.12 102 GLY B O 1
ATOM 1699 N N . LEU B 1 103 ? 9.391 23.672 1.271 1 95.88 103 LEU B N 1
ATOM 1700 C CA . LEU B 1 103 ? 8.5 23.484 0.132 1 95.88 103 LEU B CA 1
ATOM 1701 C C . LEU B 1 103 ? 7.984 24.812 -0.389 1 95.88 103 LEU B C 1
ATOM 1703 O O . LEU B 1 103 ? 7.785 25.75 0.386 1 95.88 103 LEU B O 1
ATOM 1707 N N . PRO B 1 104 ? 7.785 24.844 -1.671 1 91.69 104 PRO B N 1
ATOM 1708 C CA . PRO B 1 104 ? 7.207 26.078 -2.203 1 91.69 104 PRO B CA 1
ATOM 1709 C C . PRO B 1 104 ? 5.75 26.281 -1.782 1 91.69 104 PRO B C 1
ATOM 1711 O O . PRO B 1 104 ? 5 25.312 -1.668 1 91.69 104 PRO B O 1
ATOM 1714 N N . TYR B 1 105 ? 5.477 27.438 -1.488 1 89.5 105 TYR B N 1
ATOM 1715 C CA . TYR B 1 105 ? 4.109 27.844 -1.171 1 89.5 105 TYR B CA 1
ATOM 1716 C C . TYR B 1 105 ? 3.629 28.938 -2.113 1 89.5 105 TYR B C 1
ATOM 1718 O O . TYR B 1 105 ? 4.242 30 -2.195 1 89.5 105 TYR B O 1
ATOM 1726 N N . LEU B 1 106 ? 2.59 28.547 -2.885 1 81.19 106 LEU B N 1
ATOM 1727 C CA . LEU B 1 106 ? 2.021 29.531 -3.785 1 81.19 106 LEU B CA 1
ATOM 1728 C C . LEU B 1 106 ? 0.605 29.906 -3.357 1 81.19 106 LEU B C 1
ATOM 1730 O O . LEU B 1 106 ? -0.359 29.234 -3.73 1 81.19 106 LEU B O 1
ATOM 1734 N N . PRO B 1 107 ? 0.554 30.891 -2.611 1 76.25 107 PRO B N 1
ATOM 1735 C CA . PRO B 1 107 ? -0.782 31.297 -2.162 1 76.25 107 PRO B CA 1
ATOM 1736 C C . PRO B 1 107 ? -1.717 31.641 -3.32 1 76.25 107 PRO B C 1
ATOM 1738 O O . PRO B 1 107 ? -1.279 32.219 -4.324 1 76.25 107 PRO B O 1
ATOM 1741 N N . PRO B 1 108 ? -2.834 30.922 -3.238 1 71.88 108 PRO B N 1
ATOM 1742 C CA . PRO B 1 108 ? -3.758 31.312 -4.305 1 71.88 108 PRO B CA 1
ATOM 1743 C C . PRO B 1 108 ? -4.176 32.781 -4.203 1 71.88 108 PRO B C 1
ATOM 1745 O O . PRO B 1 108 ? -4.281 33.312 -3.102 1 71.88 108 PRO B O 1
ATOM 1748 N N . ALA B 1 109 ? -4.27 33.406 -5.324 1 67.56 10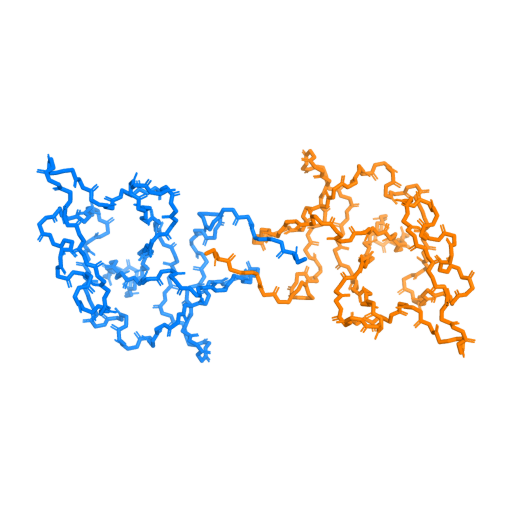9 ALA B N 1
ATOM 1749 C CA . ALA B 1 109 ? -4.633 34.812 -5.426 1 67.56 109 ALA B CA 1
ATOM 1750 C C . ALA B 1 109 ? -5.984 35.094 -4.77 1 67.56 109 ALA B C 1
ATOM 1752 O O . ALA B 1 109 ? -6.215 36.188 -4.23 1 67.56 109 ALA B O 1
ATOM 1753 N N . ASP B 1 110 ? -6.809 34.094 -4.746 1 69.75 110 ASP B N 1
ATOM 1754 C CA . ASP B 1 110 ? -8.18 34.344 -4.301 1 69.75 110 ASP B CA 1
ATOM 1755 C C . ASP B 1 110 ? -8.328 34.062 -2.809 1 69.75 110 ASP B C 1
ATOM 1757 O O . ASP B 1 110 ? -9.43 34.156 -2.26 1 69.75 110 ASP B O 1
ATOM 1761 N N . GLY B 1 111 ? -7.281 33.906 -2.213 1 68.75 111 GLY B N 1
ATOM 1762 C CA . GLY B 1 111 ? -7.32 33.688 -0.777 1 68.75 111 GLY B CA 1
ATOM 1763 C C . GLY B 1 111 ? -7.758 32.281 -0.414 1 68.75 111 GLY B C 1
ATOM 1764 O O . GLY B 1 111 ? -8.031 31.984 0.752 1 68.75 111 GLY B O 1
ATOM 1765 N N . VAL B 1 112 ? -7.844 31.484 -1.465 1 74.25 112 VAL B N 1
ATOM 1766 C CA . VAL B 1 112 ? -8.312 30.125 -1.227 1 74.25 112 VAL B CA 1
ATOM 1767 C C . VAL B 1 112 ? -7.211 29.312 -0.541 1 74.25 112 VAL B C 1
ATOM 1769 O O . VAL B 1 112 ? -6.023 29.531 -0.8 1 74.25 112 VAL B O 1
ATOM 1772 N N . ARG B 1 113 ? -7.652 28.5 0.454 1 85 113 ARG B N 1
ATOM 1773 C CA . ARG B 1 113 ? -6.738 27.609 1.153 1 85 113 ARG B CA 1
ATOM 1774 C C . ARG B 1 113 ? -6.074 26.641 0.183 1 85 113 ARG B C 1
ATOM 1776 O O . ARG B 1 113 ? -6.727 26.125 -0.731 1 85 113 ARG B O 1
ATOM 1783 N N . VAL B 1 114 ? -4.781 26.516 0.36 1 89.56 114 VAL B N 1
ATOM 1784 C CA . VAL B 1 114 ? -4.004 25.594 -0.465 1 89.56 114 VAL B CA 1
ATOM 1785 C C . VAL B 1 114 ? -4.238 24.172 -0.003 1 89.56 114 VAL B C 1
ATOM 1787 O O . VAL B 1 114 ? -4.289 23.25 -0.822 1 89.56 114 VAL B O 1
ATOM 1790 N N . LEU B 1 115 ? -4.426 24 1.312 1 94.06 115 LEU B N 1
ATOM 1791 C CA . LEU B 1 115 ? -4.57 22.672 1.887 1 94.06 115 LEU B CA 1
ATOM 1792 C C . LEU B 1 115 ? -5.973 22.469 2.457 1 94.06 115 LEU B C 1
ATOM 1794 O O . LEU B 1 115 ? -6.5 23.359 3.131 1 94.06 115 LEU B O 1
ATOM 1798 N N . ALA B 1 116 ? -6.59 21.344 2.143 1 93.31 116 ALA B N 1
ATOM 1799 C CA . ALA B 1 116 ? -7.883 20.953 2.693 1 93.31 116 ALA B CA 1
ATOM 1800 C C . ALA B 1 116 ? -7.781 19.594 3.408 1 93.31 116 ALA B C 1
ATOM 1802 O O . ALA B 1 116 ? -7.215 18.641 2.871 1 93.31 116 ALA B O 1
ATOM 1803 N N . ARG B 1 117 ? -8.297 19.562 4.582 1 93.5 117 ARG B N 1
ATOM 1804 C CA . ARG B 1 117 ? -8.273 18.328 5.359 1 93.5 117 ARG B CA 1
ATOM 1805 C C . ARG B 1 117 ? -9.312 17.344 4.84 1 93.5 117 ARG B C 1
ATOM 1807 O O . ARG B 1 117 ? -10.469 17.703 4.605 1 93.5 117 ARG B O 1
ATOM 1814 N N . ARG B 1 118 ? -8.742 16.109 4.641 1 86.44 118 ARG B N 1
ATOM 1815 C CA . ARG B 1 118 ? -9.633 15.047 4.195 1 86.44 118 ARG B CA 1
ATOM 1816 C C . ARG B 1 118 ? -9.562 13.844 5.129 1 86.44 118 ARG B C 1
ATOM 1818 O O . ARG B 1 118 ? -8.531 13.602 5.754 1 86.44 118 ARG B O 1
#

pLDDT: mean 94.65, std 6.64, range [67.56, 98.94]

Solvent-accessible surface area (backbone atoms only — not comparable to full-atom values): 12955 Å² total; per-residue (Å²): 124,64,40,46,49,70,74,73,71,43,53,67,28,36,27,22,14,77,84,65,46,76,53,29,25,30,64,42,37,26,22,27,62,90,76,69,40,75,40,33,31,30,27,45,30,76,46,97,90,54,55,34,25,24,45,43,60,36,64,72,18,34,33,47,46,67,34,38,32,27,70,54,50,43,67,60,33,72,7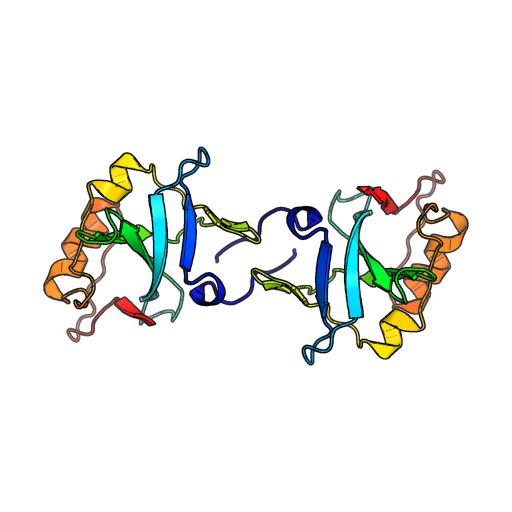2,38,61,65,43,53,80,88,56,73,89,51,71,86,48,45,59,58,51,26,52,76,73,72,40,89,70,78,79,44,90,82,68,50,63,57,65,40,84,90,125,62,40,45,50,68,72,74,70,42,52,67,28,38,27,21,13,76,86,65,46,77,54,30,25,30,65,44,38,25,22,29,61,90,76,69,40,78,40,33,31,30,28,43,31,74,47,96,91,55,54,34,26,26,44,42,61,38,67,72,17,34,34,47,46,67,34,37,32,27,71,54,48,43,68,61,33,72,71,40,60,66,44,54,79,87,56,74,88,51,69,86,49,46,59,60,50,28,53,74,71,72,41,89,70,77,77,45,91,81,70,50,63,57,65,42,83,91

Sequence (236 aa):
MIESADIREWRTRDVVDPDGRRIGSLESVYVDTATDQPAFATVTVGLPTRHRLVFVPLAEAVVGPDYVKVAHDRAKVKDGPSIGTDDVLPAEDEPALFAYFGLPYLPPADGVRVLARRMIESADIREWRTRDVVDPDGRRIGSLESVYVDTATDQPAFATVTVGLPTRHRLVFVPLAEAVVGPDYVKVAHDRAKVKDGPSIGTDDVLPAEDEPALFAYFGLPYLPPADGVRVLARR

InterPro domains:
  IPR011033 PRC-barrel-like superfamily [SSF50346] (5-108)
  IPR014747 Bacterial photosynthetic reaction centre, H-chain, C-terminal [G3DSA:3.90.50.10] (1-113)
  IPR027275 PRC-barrel domain [PF05239] (7-71)